Protein AF-A0AAJ8N1E3-F1 (afdb_monomer_lite)

Foldseek 3Di:
DVVVVVVVVVVVVVVVVVVVVVVVVPPDDPVNVVVVVVVVVVVVVVVVCVVPDQPWPWAWADADPQKDKDKFWDPDCQQEPNPPDAAFFWKWKKFKDKDWDFAPQPVVPRDTPIWIKIKIWGLGGGWGWGTFADGDSDPVRSPHRTITMTIGHPVSNVSVVVSRVRTPHMHIDTDDPPDPDDDPDIDMDMDTDPPDDD

pLDDT: mean 83.49, std 12.91, range [40.16, 98.06]

Structure (mmCIF, N/CA/C/O backbone):
data_AF-A0AAJ8N1E3-F1
#
_entry.id   AF-A0AAJ8N1E3-F1
#
loop_
_atom_site.group_PDB
_atom_site.id
_atom_site.type_symbol
_atom_site.label_atom_id
_atom_site.label_alt_id
_atom_site.label_comp_id
_atom_site.label_asym_id
_atom_site.label_entity_id
_atom_site.label_seq_id
_atom_site.pdbx_PDB_ins_code
_atom_site.Cartn_x
_atom_site.Cartn_y
_atom_site.Cartn_z
_atom_site.occupancy
_atom_site.B_iso_or_equiv
_atom_site.auth_seq_id
_atom_site.auth_comp_id
_atom_site.auth_asym_id
_atom_site.auth_atom_id
_atom_site.pdbx_PDB_model_num
ATOM 1 N N . MET A 1 1 ? -47.695 25.595 81.308 1.00 57.28 1 MET A N 1
ATOM 2 C CA . MET A 1 1 ? -47.426 26.500 80.165 1.00 57.28 1 MET A CA 1
ATOM 3 C C . MET A 1 1 ? -46.012 26.369 79.574 1.00 57.28 1 MET A C 1
ATOM 5 O O . MET A 1 1 ? -45.906 26.376 78.361 1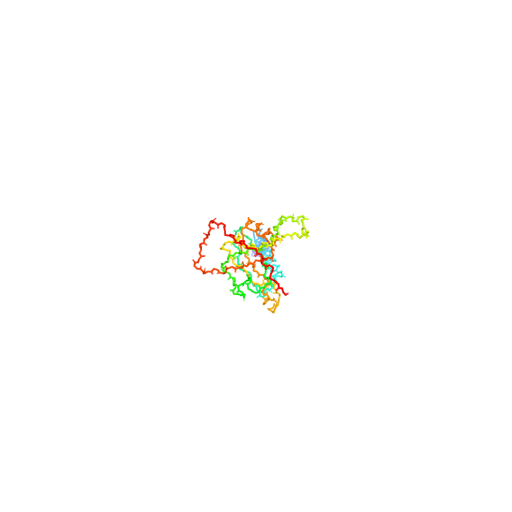.00 57.28 1 MET A O 1
ATOM 9 N N . LYS A 1 2 ? -44.934 26.163 80.357 1.00 60.84 2 LYS A N 1
ATOM 10 C CA . LYS A 1 2 ? -43.539 26.104 79.840 1.00 60.84 2 LYS A CA 1
ATOM 11 C C . LYS A 1 2 ? -43.212 24.950 78.863 1.00 60.84 2 LYS A C 1
ATOM 13 O O . LYS A 1 2 ? -42.332 25.101 78.028 1.00 60.84 2 LYS A O 1
ATOM 18 N N . LYS A 1 3 ? -43.935 23.823 78.924 1.00 64.50 3 LYS A N 1
ATOM 19 C CA . LYS A 1 3 ? -43.704 22.648 78.051 1.00 64.50 3 LYS A CA 1
ATOM 20 C C . LYS A 1 3 ? -44.153 22.856 76.596 1.00 64.50 3 LYS A C 1
ATOM 22 O O . LYS A 1 3 ? -43.613 22.225 75.700 1.00 64.50 3 LYS A O 1
ATOM 27 N N . ILE A 1 4 ? -45.109 23.757 76.370 1.00 77.00 4 ILE A N 1
ATOM 28 C CA . ILE A 1 4 ? -45.679 24.027 75.040 1.00 77.00 4 ILE A CA 1
ATOM 29 C C . ILE A 1 4 ? -44.709 24.882 74.209 1.00 77.00 4 ILE A C 1
ATOM 31 O O . ILE A 1 4 ? -44.564 24.674 73.011 1.00 77.00 4 ILE A O 1
ATOM 35 N N . TRP A 1 5 ? -43.975 25.787 74.863 1.00 70.38 5 TRP A N 1
ATOM 36 C CA . TRP A 1 5 ? -42.997 26.649 74.196 1.00 70.38 5 TRP A CA 1
ATOM 37 C C . TRP A 1 5 ? -41.744 25.883 73.741 1.00 70.38 5 TRP A C 1
ATOM 39 O O . TRP A 1 5 ? -41.226 26.122 72.657 1.00 70.38 5 TRP A O 1
ATOM 49 N N . ILE A 1 6 ? -41.311 24.890 74.525 1.00 79.62 6 ILE A N 1
ATOM 50 C CA . ILE A 1 6 ? -40.165 24.030 74.187 1.00 79.62 6 ILE A CA 1
ATOM 51 C C . ILE A 1 6 ? -40.482 23.119 72.992 1.00 79.62 6 ILE A C 1
ATOM 53 O O . ILE A 1 6 ? -39.637 22.948 72.119 1.00 79.62 6 ILE A O 1
ATOM 57 N N . ALA A 1 7 ? -41.705 22.581 72.911 1.00 78.81 7 ALA A N 1
ATOM 58 C CA . ALA A 1 7 ? -42.117 21.747 71.782 1.00 78.81 7 ALA A CA 1
ATOM 59 C C . ALA A 1 7 ? -42.074 22.520 70.450 1.00 78.81 7 ALA A C 1
ATOM 61 O O . ALA A 1 7 ? -41.524 22.017 69.478 1.00 78.81 7 ALA A O 1
ATOM 62 N N . SER A 1 8 ? -42.551 23.772 70.426 1.00 81.56 8 SER A N 1
ATOM 63 C CA . SER A 1 8 ? -42.529 24.612 69.217 1.00 81.56 8 SER A CA 1
ATOM 64 C C . SER A 1 8 ? -41.114 24.926 68.720 1.00 81.56 8 SER A C 1
ATOM 66 O O . SER A 1 8 ? -40.905 25.049 67.514 1.00 81.56 8 SER A O 1
ATOM 68 N N . LEU A 1 9 ? -40.145 25.060 69.630 1.00 86.75 9 LEU A N 1
ATOM 69 C CA . LEU A 1 9 ? -38.759 25.373 69.281 1.00 86.75 9 LEU A CA 1
ATOM 70 C C . LEU A 1 9 ? -38.043 24.161 68.666 1.00 86.75 9 LEU A C 1
ATOM 72 O O . LEU A 1 9 ? -37.313 24.304 67.688 1.00 86.75 9 LEU A O 1
ATOM 76 N N . ILE A 1 10 ? -38.320 22.959 69.181 1.00 85.56 10 ILE A N 1
ATOM 77 C CA . ILE A 1 10 ? -37.778 21.703 68.643 1.00 85.56 10 ILE A CA 1
ATOM 78 C C . ILE A 1 10 ? -38.362 21.418 67.254 1.00 85.56 10 ILE A C 1
ATOM 80 O O . ILE A 1 10 ? -37.619 21.089 66.333 1.00 85.56 10 ILE A O 1
ATOM 84 N N . THR A 1 11 ? -39.672 21.599 67.064 1.00 88.00 11 THR A N 1
ATOM 85 C CA . THR A 1 11 ? -40.307 21.381 65.754 1.00 88.00 11 THR A CA 1
ATOM 86 C C . THR A 1 11 ? -39.803 22.368 64.699 1.00 88.00 11 THR A C 1
ATOM 88 O O . THR A 1 11 ? -39.562 21.966 63.565 1.00 88.00 11 THR A O 1
ATOM 91 N N . GLY A 1 12 ? -39.577 23.634 65.068 1.00 90.44 12 GLY A N 1
ATOM 92 C CA . GLY A 1 12 ? -39.005 24.634 64.161 1.00 90.44 12 GLY A CA 1
ATOM 93 C C . GLY A 1 12 ? -37.572 24.305 63.737 1.00 90.44 12 GLY A C 1
ATOM 94 O O . GLY A 1 12 ? -37.235 24.439 62.564 1.00 90.44 12 GLY A O 1
ATOM 95 N N . MET A 1 13 ? -36.746 23.807 64.660 1.00 91.81 13 MET A N 1
ATOM 96 C CA . MET A 1 13 ? -35.375 23.397 64.352 1.00 91.81 13 MET A CA 1
ATOM 97 C C . MET A 1 13 ? -35.340 22.161 63.443 1.00 91.81 13 MET A C 1
ATOM 99 O O . MET A 1 13 ? -34.564 22.127 62.495 1.00 91.81 13 MET A O 1
ATOM 103 N N . ILE A 1 14 ? -36.223 21.183 63.671 1.00 89.81 14 ILE A N 1
ATOM 104 C CA . ILE A 1 14 ? -36.350 20.006 62.797 1.00 89.81 14 ILE A CA 1
ATOM 105 C C . ILE A 1 14 ? -36.816 20.424 61.398 1.00 89.81 14 ILE A C 1
ATOM 107 O O . ILE A 1 14 ? -36.235 19.988 60.409 1.00 89.81 14 ILE A O 1
ATOM 111 N N . ALA A 1 15 ? -37.812 21.309 61.300 1.00 89.62 15 ALA A N 1
ATOM 112 C CA . ALA A 1 15 ? -38.273 21.826 60.014 1.00 89.62 15 ALA A CA 1
ATOM 113 C C . ALA A 1 15 ? -37.164 22.589 59.271 1.00 89.62 15 ALA A C 1
ATOM 115 O O . ALA A 1 15 ? -36.987 22.389 58.074 1.00 89.62 15 ALA A O 1
ATOM 116 N N . ALA A 1 16 ? -36.373 23.405 59.973 1.00 90.19 16 ALA A N 1
ATOM 117 C CA . ALA A 1 16 ? -35.249 24.126 59.381 1.00 90.19 16 ALA A CA 1
ATOM 118 C C . ALA A 1 16 ? -34.143 23.185 58.880 1.00 90.19 16 ALA A C 1
ATOM 120 O O . ALA A 1 16 ? -33.609 23.406 57.799 1.00 90.19 16 ALA A O 1
ATOM 121 N N . VAL A 1 17 ? -33.833 22.116 59.621 1.00 87.38 17 VAL A N 1
ATOM 122 C CA . VAL A 1 17 ? -32.853 21.102 59.197 1.00 87.38 17 VAL A CA 1
ATOM 123 C C . VAL A 1 17 ? -33.350 20.340 57.974 1.00 87.38 17 VAL A C 1
ATOM 125 O O . VAL A 1 17 ? -32.580 20.131 57.044 1.00 87.38 17 VAL A O 1
ATOM 128 N N . LEU A 1 18 ? -34.634 19.977 57.932 1.00 85.62 18 LEU A N 1
ATOM 129 C CA . LEU A 1 18 ? -35.219 19.308 56.770 1.00 85.62 18 LEU A CA 1
ATOM 130 C C . LEU A 1 18 ? -35.205 20.213 55.533 1.00 85.62 18 LEU A C 1
ATOM 132 O O . LEU A 1 18 ? -34.781 19.774 54.467 1.00 85.62 18 LEU A O 1
ATOM 136 N N . ILE A 1 19 ? -35.582 21.487 55.682 1.00 84.00 19 ILE A N 1
ATOM 137 C CA . ILE A 1 19 ? -35.532 22.471 54.591 1.00 84.00 19 ILE A CA 1
ATOM 138 C C . ILE A 1 19 ? -34.090 22.687 54.125 1.00 84.00 19 ILE A C 1
ATOM 140 O O . ILE A 1 19 ? -33.840 22.690 52.927 1.00 84.00 19 ILE A O 1
ATOM 144 N N . TYR A 1 20 ? -33.138 22.818 55.050 1.00 80.75 20 TYR A N 1
ATOM 145 C CA . TYR A 1 20 ? -31.728 22.981 54.711 1.00 80.75 20 TYR A CA 1
ATOM 146 C C . TYR A 1 20 ? -31.173 21.747 54.001 1.00 80.75 20 TYR A C 1
ATOM 148 O O . TYR A 1 20 ? -30.493 21.888 52.994 1.00 80.75 20 TYR A O 1
ATOM 156 N N . SER A 1 21 ? -31.524 20.542 54.459 1.00 76.44 21 SER A N 1
ATOM 157 C CA . SER A 1 21 ? -31.107 19.305 53.798 1.00 76.44 21 SER A CA 1
ATOM 158 C C . SER A 1 21 ? -31.655 19.213 52.377 1.00 76.44 21 SER A C 1
ATOM 160 O O . SER A 1 21 ? -30.883 18.954 51.467 1.00 76.44 21 SER A O 1
ATOM 162 N N . ALA A 1 22 ? -32.934 19.543 52.166 1.00 75.06 22 ALA A N 1
ATOM 163 C CA . ALA A 1 22 ? -33.542 19.550 50.839 1.00 75.06 22 ALA A CA 1
ATOM 164 C C . ALA A 1 22 ? -32.946 20.634 49.926 1.00 75.06 22 ALA A C 1
ATOM 166 O O . ALA A 1 22 ? -32.850 20.441 48.718 1.00 75.06 22 ALA A O 1
ATOM 167 N N . PHE A 1 23 ? -32.543 21.774 50.495 1.00 72.62 23 PHE A N 1
ATOM 168 C CA . PHE A 1 23 ? -31.908 22.854 49.746 1.00 72.62 23 PHE A CA 1
ATOM 169 C C . PHE A 1 23 ? -30.466 22.503 49.357 1.00 72.62 23 PHE A C 1
ATOM 171 O O . PHE A 1 23 ? -30.075 22.758 48.227 1.00 72.62 23 PHE A O 1
ATOM 178 N N . VAL A 1 24 ? -29.697 21.873 50.251 1.00 65.44 24 VAL A N 1
ATOM 179 C CA . VAL A 1 24 ? -28.313 21.447 49.983 1.00 65.44 24 VAL A CA 1
ATOM 180 C C . VAL A 1 24 ? -28.265 20.278 49.000 1.00 65.44 24 VAL A C 1
ATOM 182 O O . VAL A 1 24 ? -27.416 20.282 48.123 1.00 65.44 24 VAL A O 1
ATOM 185 N N . THR A 1 25 ? -29.201 19.326 49.067 1.00 66.31 25 THR A N 1
ATOM 186 C CA . THR A 1 25 ? -29.274 18.221 48.090 1.00 66.31 25 THR A CA 1
ATOM 187 C C . THR A 1 25 ? -29.736 18.658 46.699 1.00 66.31 25 THR A C 1
ATOM 189 O O . THR A 1 25 ? -29.627 17.880 45.764 1.00 66.31 25 THR A O 1
ATOM 192 N N . ASN A 1 26 ? -30.302 19.861 46.562 1.00 64.50 26 ASN A N 1
ATOM 193 C CA . ASN A 1 26 ? -30.769 20.407 45.282 1.00 64.50 26 ASN A CA 1
ATOM 194 C C . ASN A 1 26 ? -29.777 21.411 44.668 1.00 64.50 26 ASN A C 1
ATOM 196 O O . ASN A 1 26 ? -30.040 21.980 43.611 1.00 64.50 26 ASN A O 1
ATOM 200 N N . ILE A 1 27 ? -28.652 21.665 45.341 1.00 60.53 27 ILE A N 1
ATOM 201 C CA . ILE A 1 27 ? -27.517 22.381 44.769 1.00 60.53 27 ILE A CA 1
ATOM 202 C C . ILE A 1 27 ? -26.575 21.294 44.256 1.00 60.53 27 ILE A C 1
ATOM 204 O O . ILE A 1 27 ? -25.724 20.815 44.999 1.00 60.53 27 ILE A O 1
ATOM 208 N N . THR A 1 28 ? -26.763 20.881 43.002 1.00 62.41 28 THR A N 1
ATOM 209 C CA . THR A 1 28 ? -25.718 20.163 42.262 1.00 62.41 28 THR A CA 1
ATOM 210 C C . THR A 1 28 ? -24.450 21.006 42.342 1.00 62.41 28 THR A C 1
ATOM 212 O O . THR A 1 28 ? -24.475 22.204 42.031 1.00 62.41 28 THR A O 1
ATOM 215 N N . SER A 1 29 ? -23.369 20.409 42.845 1.00 69.88 29 SER A N 1
ATOM 216 C CA . SER A 1 29 ? -22.072 21.081 42.888 1.00 69.88 29 SER A CA 1
ATOM 217 C C . SER A 1 29 ? -21.665 21.437 41.452 1.00 69.88 29 SER A C 1
ATOM 219 O O . SER A 1 29 ? -21.907 20.625 40.561 1.00 69.88 29 SER A O 1
ATOM 221 N N . PRO A 1 30 ? -21.051 22.606 41.187 1.00 70.75 30 PRO A N 1
ATOM 222 C CA . PRO A 1 30 ? -20.598 22.957 39.838 1.00 70.75 30 PRO A CA 1
ATOM 223 C C . PRO A 1 30 ? -19.739 21.856 39.194 1.00 70.75 30 PRO A C 1
ATOM 225 O O . PRO A 1 30 ? -19.833 21.630 37.998 1.00 70.75 30 PRO A O 1
ATOM 228 N N . GLU A 1 31 ? -18.972 21.136 40.013 1.00 67.94 31 GLU A N 1
ATOM 229 C CA . GLU A 1 31 ? -18.113 20.014 39.615 1.00 67.94 31 GLU A CA 1
ATOM 230 C C . GLU A 1 31 ? -18.923 18.782 39.156 1.00 67.94 31 GLU A C 1
ATOM 232 O O . GLU A 1 31 ? -18.596 18.173 38.147 1.00 67.94 31 GLU A O 1
ATOM 237 N N . GLU A 1 32 ? -20.045 18.474 39.818 1.00 71.12 32 GLU A N 1
ATOM 238 C CA . GLU A 1 32 ? -20.952 17.383 39.414 1.00 71.12 32 GLU A CA 1
ATOM 239 C C . GLU A 1 32 ? -21.769 17.746 38.161 1.00 71.12 32 GLU A C 1
ATOM 241 O O . GLU A 1 32 ? -22.144 16.866 37.388 1.00 71.12 32 GLU A O 1
ATOM 246 N N . ALA A 1 33 ? -22.063 19.036 37.949 1.00 74.12 33 ALA A N 1
ATOM 247 C CA . ALA A 1 33 ? -22.693 19.505 36.715 1.00 74.12 33 ALA A CA 1
ATOM 248 C C . ALA A 1 33 ? -21.736 19.407 35.520 1.00 74.12 33 ALA A C 1
ATOM 250 O O . ALA A 1 33 ? -22.153 18.959 34.457 1.00 74.12 33 ALA A O 1
ATOM 251 N N . GLU A 1 34 ? -20.469 19.796 35.702 1.00 76.12 34 GLU A N 1
ATOM 252 C CA . GLU A 1 34 ? -19.442 19.693 34.661 1.00 76.12 34 GLU A CA 1
ATOM 253 C C . GLU A 1 34 ? -19.136 18.233 34.299 1.00 76.12 34 GLU A C 1
ATOM 255 O O . GLU A 1 34 ? -19.031 17.919 33.115 1.00 76.12 34 GLU A O 1
ATOM 260 N N . GLU A 1 35 ? -19.053 17.326 35.280 1.00 78.31 35 GLU A N 1
ATOM 261 C CA . GLU A 1 35 ? -18.882 15.889 35.012 1.00 78.31 35 GLU A CA 1
ATOM 262 C C . GLU A 1 35 ? -20.070 15.310 34.229 1.00 78.31 35 GLU A C 1
ATOM 264 O O . GLU A 1 35 ? -19.864 14.612 33.238 1.00 78.31 35 GLU A O 1
ATOM 269 N N . ALA A 1 36 ? -21.310 15.646 34.606 1.00 80.44 36 ALA A N 1
ATOM 270 C CA . ALA A 1 36 ? -22.502 15.172 33.900 1.00 80.44 36 ALA A CA 1
ATOM 271 C C . ALA A 1 36 ? -22.600 15.712 32.461 1.00 80.44 36 ALA A C 1
ATOM 273 O O . ALA A 1 36 ? -23.035 14.996 31.560 1.00 80.44 36 ALA A O 1
ATOM 274 N N . GLU A 1 37 ? -22.189 16.961 32.233 1.00 82.06 37 GLU A N 1
ATOM 275 C CA . GLU A 1 37 ? -22.170 17.578 30.902 1.00 82.06 37 GLU A CA 1
ATOM 276 C C . GLU A 1 37 ? -21.073 16.964 30.012 1.00 82.06 37 GLU A C 1
ATOM 278 O O . GLU A 1 37 ? -21.309 16.721 28.830 1.00 82.06 37 GLU A O 1
ATOM 283 N N . GLN A 1 38 ? -19.907 16.626 30.578 1.00 81.50 38 GLN A N 1
ATOM 284 C CA . GLN A 1 38 ? -18.844 15.895 29.872 1.00 81.50 38 GLN A CA 1
ATOM 285 C C . GLN A 1 38 ? -19.249 14.458 29.533 1.00 81.50 38 GLN A C 1
ATOM 287 O O . GLN A 1 38 ? -18.973 13.990 28.431 1.00 81.50 38 GLN A O 1
ATOM 292 N N . GLU A 1 39 ? -19.916 13.763 30.453 1.00 81.81 39 GLU A N 1
ATOM 293 C CA . GLU A 1 39 ? -20.392 12.395 30.237 1.00 81.81 39 GLU A CA 1
ATOM 294 C C . GLU A 1 39 ? -21.496 12.359 29.166 1.00 81.81 39 GLU A C 1
ATOM 296 O O . GLU A 1 39 ? -21.494 11.483 28.302 1.00 81.81 39 GLU A O 1
ATOM 301 N N . GLN A 1 40 ? -22.387 13.360 29.153 1.00 80.31 40 GLN A N 1
ATOM 302 C CA . GLN A 1 40 ? -23.373 13.539 28.084 1.00 80.31 40 GLN A CA 1
ATOM 303 C C . GLN A 1 40 ? -22.730 13.882 26.738 1.00 80.31 40 GLN A C 1
ATOM 305 O O . GLN A 1 40 ? -23.119 13.299 25.732 1.00 80.31 40 GLN A O 1
ATOM 310 N N . ALA A 1 41 ? -21.739 14.776 26.707 1.00 83.81 41 ALA A N 1
ATOM 311 C CA . ALA A 1 41 ? -21.035 15.126 25.474 1.00 83.81 41 ALA A CA 1
ATOM 312 C C . ALA A 1 41 ? -20.266 13.929 24.892 1.00 83.81 41 ALA A C 1
ATOM 314 O O . ALA A 1 41 ? -20.325 13.694 23.689 1.00 83.81 41 ALA A O 1
ATOM 315 N N . ALA A 1 42 ? -19.605 13.134 25.740 1.00 86.62 42 ALA A N 1
ATOM 316 C CA . ALA A 1 42 ? -18.926 11.911 25.322 1.00 86.62 42 ALA A CA 1
ATOM 317 C C . ALA A 1 42 ? -19.915 10.852 24.806 1.00 86.62 42 ALA A C 1
ATOM 319 O O . ALA A 1 42 ? -19.633 10.185 23.813 1.00 86.62 42 ALA A O 1
ATOM 320 N N . ALA A 1 43 ? -21.085 10.717 25.440 1.00 84.88 43 ALA A N 1
ATOM 321 C CA . ALA A 1 43 ? -22.136 9.815 24.977 1.00 84.88 43 ALA A CA 1
ATOM 322 C C . ALA A 1 43 ? -22.752 10.268 23.639 1.00 84.88 43 ALA A C 1
ATOM 324 O O . ALA A 1 43 ? -22.958 9.437 22.762 1.00 84.88 43 ALA A O 1
ATOM 325 N N . GLU A 1 44 ? -23.000 11.569 23.445 1.00 82.12 44 GLU A N 1
ATOM 326 C CA . GLU A 1 44 ? -23.476 12.116 22.163 1.00 82.12 44 GLU A CA 1
ATOM 327 C C . GLU A 1 44 ? -22.429 11.974 21.049 1.00 82.12 44 GLU A C 1
ATOM 329 O O . GLU A 1 44 ? -22.783 11.712 19.898 1.00 82.12 44 GLU A O 1
ATOM 334 N N . GLU A 1 45 ? -21.142 12.128 21.370 1.00 79.31 45 GLU A N 1
ATOM 335 C CA . GLU A 1 45 ? -20.044 11.925 20.423 1.00 79.31 45 GLU A CA 1
ATOM 336 C C . GLU A 1 45 ? -19.940 10.450 20.008 1.00 79.31 45 GLU A C 1
ATOM 338 O O . GLU A 1 45 ? -19.848 10.166 18.814 1.00 79.31 45 GLU A O 1
ATOM 343 N N . GLN A 1 46 ? -20.077 9.520 20.960 1.00 77.81 46 GLN A N 1
ATOM 344 C CA . GLN A 1 46 ? -20.158 8.081 20.689 1.00 77.81 46 GLN A CA 1
ATOM 345 C C . GLN A 1 46 ? -21.396 7.708 19.865 1.00 77.81 46 GLN A C 1
ATOM 347 O O . GLN A 1 46 ? -21.270 6.995 18.873 1.00 77.81 46 GLN A O 1
ATOM 352 N N . GLU A 1 47 ? -22.584 8.213 20.212 1.00 78.88 47 GLU A N 1
ATOM 353 C CA . GLU A 1 47 ? -23.809 7.960 19.442 1.00 78.88 47 GLU A CA 1
ATOM 354 C C . GLU A 1 47 ? -23.724 8.542 18.024 1.00 78.88 47 GLU A C 1
ATOM 356 O O . GLU A 1 47 ? -24.201 7.918 17.075 1.00 78.88 47 GLU A O 1
ATOM 361 N N . MET A 1 48 ? -23.098 9.712 17.842 1.00 71.38 48 MET A N 1
ATOM 362 C CA . MET A 1 48 ? -22.805 10.228 16.505 1.00 71.38 48 MET A CA 1
ATOM 363 C C . MET A 1 48 ? -21.822 9.321 15.766 1.00 71.38 48 MET A C 1
ATOM 365 O O . MET A 1 48 ? -22.074 8.989 14.611 1.00 71.38 48 MET A O 1
ATOM 369 N N . GLU A 1 49 ? -20.717 8.918 16.391 1.00 73.44 49 GLU A N 1
ATOM 370 C CA . GLU A 1 49 ? -19.709 8.062 15.763 1.00 73.44 49 GLU A CA 1
ATOM 371 C C . GLU A 1 49 ? -20.312 6.721 15.320 1.00 73.44 49 GLU A C 1
ATOM 373 O O . GLU A 1 49 ? -20.117 6.312 14.175 1.00 73.44 49 GLU A O 1
ATOM 378 N N . GLU A 1 50 ? -21.150 6.106 16.157 1.00 71.19 50 GLU A N 1
ATOM 379 C CA . GLU A 1 50 ? -21.930 4.914 15.813 1.00 71.19 50 GLU A CA 1
ATOM 380 C C . GLU A 1 50 ? -22.958 5.185 14.703 1.00 71.19 50 GLU A C 1
ATOM 382 O O . GLU A 1 50 ? -23.107 4.377 13.786 1.00 71.19 50 GLU A O 1
ATOM 387 N N . ALA A 1 51 ? -23.638 6.336 14.718 1.00 69.19 51 ALA A N 1
ATOM 388 C CA . ALA A 1 51 ? -24.600 6.710 13.679 1.00 69.19 51 ALA A CA 1
ATOM 389 C C . ALA A 1 51 ? -23.945 6.995 12.313 1.00 69.19 51 ALA A C 1
ATOM 391 O O . ALA A 1 51 ? -24.597 6.850 11.273 1.00 69.19 51 ALA A O 1
ATOM 392 N N . TYR A 1 52 ? -22.668 7.392 12.294 1.00 62.03 52 TYR A N 1
ATOM 393 C CA . TYR A 1 52 ? -21.877 7.599 11.075 1.00 62.03 52 TYR A CA 1
ATOM 394 C C . TYR A 1 52 ? -20.991 6.398 10.712 1.00 62.03 52 TYR A C 1
ATOM 396 O O . TYR A 1 52 ? -20.411 6.383 9.617 1.00 62.03 52 TYR A O 1
ATOM 404 N N . ALA A 1 53 ? -20.906 5.380 11.572 1.00 67.62 53 ALA A N 1
ATOM 405 C CA . ALA A 1 53 ? -20.170 4.158 11.301 1.00 67.62 53 ALA A CA 1
ATOM 406 C C . ALA A 1 53 ? -20.871 3.369 10.189 1.00 67.62 53 ALA A C 1
ATOM 408 O O . ALA A 1 53 ? -21.923 2.757 10.367 1.00 67.62 53 ALA A O 1
ATOM 409 N N . ARG A 1 54 ? -20.267 3.366 9.000 1.00 67.00 54 ARG A N 1
ATOM 410 C CA . ARG A 1 54 ? -20.651 2.415 7.955 1.00 67.00 54 ARG A CA 1
ATOM 411 C C . ARG A 1 54 ? -20.122 1.043 8.349 1.00 67.00 54 ARG A C 1
ATOM 413 O O . ARG A 1 54 ? -18.909 0.880 8.476 1.00 67.00 54 ARG A O 1
ATOM 420 N N . GLU A 1 55 ? -21.014 0.070 8.509 1.00 68.00 55 GLU A N 1
ATOM 421 C CA . GLU A 1 55 ? -20.636 -1.338 8.625 1.00 68.00 55 GLU A CA 1
ATOM 422 C C . GLU A 1 55 ? -20.035 -1.781 7.284 1.00 68.00 55 GLU A C 1
ATOM 424 O O . GLU A 1 55 ? -20.741 -2.015 6.304 1.00 68.00 55 GLU A O 1
ATOM 429 N N . LYS A 1 56 ? -18.703 -1.799 7.208 1.00 69.38 56 LYS A N 1
ATOM 430 C CA . LYS A 1 56 ? -17.976 -2.219 6.008 1.00 69.38 56 LYS A CA 1
ATOM 431 C C . LYS A 1 56 ? -17.814 -3.731 6.036 1.00 69.38 56 LYS A C 1
ATOM 433 O O . LYS A 1 56 ? -17.305 -4.267 7.016 1.00 69.38 56 LYS A O 1
ATOM 438 N N . ALA A 1 57 ? -18.132 -4.397 4.927 1.00 74.81 57 ALA A N 1
ATOM 439 C CA . ALA A 1 57 ? -17.893 -5.834 4.786 1.00 74.81 57 ALA A CA 1
ATOM 440 C C . ALA A 1 57 ? -16.392 -6.195 4.807 1.00 74.81 57 ALA A C 1
ATOM 442 O O . ALA A 1 57 ? -16.034 -7.329 5.114 1.00 74.81 57 ALA A O 1
ATOM 443 N N . ASN A 1 58 ? -15.514 -5.231 4.503 1.00 75.88 58 ASN A N 1
ATOM 444 C CA . ASN A 1 58 ? -14.065 -5.398 4.539 1.00 75.88 58 ASN A CA 1
ATOM 445 C C . ASN A 1 58 ? -13.406 -4.261 5.348 1.00 75.88 58 ASN A C 1
ATOM 447 O O . ASN A 1 58 ? -13.312 -3.130 4.849 1.00 75.88 58 ASN A O 1
ATOM 451 N N . PRO A 1 59 ? -13.021 -4.507 6.615 1.00 82.25 59 PRO A N 1
ATOM 452 C CA . PRO A 1 59 ? -12.400 -3.499 7.463 1.00 82.25 59 PRO A CA 1
ATOM 453 C C . PRO A 1 59 ? -10.940 -3.252 7.065 1.00 82.25 59 PRO A C 1
ATOM 455 O O . PRO A 1 59 ? -10.234 -4.145 6.605 1.00 82.25 59 PRO A O 1
ATOM 458 N N . ILE A 1 60 ? -10.473 -2.027 7.299 1.00 89.12 60 ILE A N 1
ATOM 459 C CA . ILE A 1 60 ? -9.071 -1.653 7.110 1.00 89.12 60 ILE A CA 1
ATOM 460 C C . ILE A 1 60 ? -8.287 -1.862 8.411 1.00 89.12 60 ILE A C 1
ATOM 462 O O . ILE A 1 60 ? -8.817 -1.642 9.502 1.00 89.12 60 ILE A O 1
ATOM 466 N N . VAL A 1 61 ? -7.028 -2.281 8.299 1.00 92.94 61 VAL A N 1
ATOM 467 C CA . VAL A 1 61 ? -6.096 -2.370 9.433 1.00 92.94 61 VAL A CA 1
ATOM 468 C C . VAL A 1 61 ? -5.765 -0.972 9.961 1.00 92.94 61 VAL A C 1
ATOM 470 O O . VAL A 1 61 ? -5.781 0.012 9.221 1.00 92.94 61 VAL A O 1
ATOM 473 N N . GLU A 1 62 ? -5.451 -0.892 11.253 1.00 94.25 62 GLU A N 1
ATOM 474 C CA . GLU A 1 62 ? -5.003 0.335 11.905 1.00 94.25 62 GLU A CA 1
ATOM 475 C C . GLU A 1 62 ? -3.759 0.927 11.222 1.00 94.25 62 GLU A C 1
ATOM 477 O O . GLU A 1 62 ? -2.777 0.224 10.942 1.00 94.25 62 GLU A O 1
ATOM 482 N N . ILE A 1 63 ? -3.837 2.235 10.975 1.00 96.19 63 ILE A N 1
ATOM 483 C CA . ILE A 1 63 ? -2.785 3.050 10.373 1.00 96.19 63 ILE A CA 1
ATOM 484 C C . ILE A 1 63 ? -1.908 3.588 11.498 1.00 96.19 63 ILE A C 1
ATOM 486 O O . ILE A 1 63 ? -2.414 4.204 12.435 1.00 96.19 63 ILE A O 1
ATOM 490 N N . GLU A 1 64 ? -0.599 3.394 11.392 1.00 96.38 64 GLU A N 1
ATOM 491 C CA . GLU A 1 64 ? 0.344 3.921 12.379 1.00 96.38 64 GLU A CA 1
ATOM 492 C C . GLU A 1 64 ? 0.360 5.460 12.418 1.00 96.38 64 GLU A C 1
ATOM 494 O O . GLU A 1 64 ? 0.144 6.147 11.411 1.00 96.38 64 GLU A O 1
ATOM 499 N N . GLU A 1 65 ? 0.653 6.017 13.597 1.00 96.75 65 GLU A N 1
ATOM 500 C CA . GLU A 1 65 ? 0.710 7.464 13.798 1.00 96.75 65 GLU A CA 1
ATOM 501 C C . GLU A 1 65 ? 1.683 8.126 12.809 1.00 96.75 65 GLU A C 1
ATOM 503 O O . GLU A 1 65 ? 2.818 7.695 12.614 1.00 96.75 65 GLU A O 1
ATOM 508 N N . GLY A 1 66 ? 1.226 9.201 12.164 1.00 96.38 66 GLY A N 1
ATOM 509 C CA . GLY A 1 66 ? 2.029 9.940 11.193 1.00 96.38 66 GLY A CA 1
ATOM 510 C C . GLY A 1 66 ? 2.071 9.329 9.789 1.00 96.38 66 GLY A C 1
ATOM 511 O O . GLY A 1 66 ? 2.566 10.003 8.882 1.00 96.38 66 GLY A O 1
ATOM 512 N N . LYS A 1 67 ? 1.490 8.145 9.561 1.00 98.00 67 LYS A N 1
ATOM 513 C CA . LYS A 1 67 ? 1.305 7.544 8.229 1.00 98.00 67 LYS A CA 1
ATOM 514 C C . LYS A 1 67 ? -0.110 7.785 7.681 1.00 98.00 67 LYS A C 1
ATOM 516 O O . LYS A 1 67 ? -0.942 8.416 8.331 1.00 98.00 67 LYS A O 1
ATOM 521 N N . ARG A 1 68 ? -0.356 7.397 6.427 1.00 97.31 68 ARG A N 1
ATOM 522 C CA . ARG A 1 68 ? -1.631 7.517 5.695 1.00 97.31 68 ARG A CA 1
ATOM 523 C C . ARG A 1 68 ? -1.903 6.243 4.898 1.00 97.31 68 ARG A C 1
ATOM 525 O O . ARG A 1 68 ? -0.985 5.495 4.591 1.00 97.31 68 ARG A O 1
ATOM 532 N N . ALA A 1 69 ? -3.162 6.031 4.531 1.00 96.62 69 ALA A N 1
ATOM 533 C CA . ALA A 1 69 ? -3.546 4.992 3.585 1.00 96.62 69 ALA A CA 1
ATOM 534 C C . ALA A 1 69 ? -3.554 5.545 2.154 1.00 96.62 69 ALA A C 1
ATOM 536 O O . ALA A 1 69 ? -4.087 6.631 1.913 1.00 96.62 69 ALA A O 1
ATOM 537 N N . MET A 1 70 ? -3.026 4.777 1.206 1.00 95.62 70 MET A N 1
ATOM 538 C CA . MET A 1 70 ? -3.149 5.043 -0.226 1.00 95.62 70 MET A CA 1
ATOM 539 C C . MET A 1 70 ? -3.614 3.780 -0.948 1.00 95.62 70 MET A C 1
ATOM 541 O O . MET A 1 70 ? -3.031 2.714 -0.778 1.00 95.62 70 MET A O 1
ATOM 545 N N . SER A 1 71 ? -4.667 3.901 -1.757 1.00 94.56 71 SER A N 1
ATOM 546 C CA . SER A 1 71 ? -5.177 2.799 -2.574 1.00 94.56 71 SER A CA 1
ATOM 547 C C . SER A 1 71 ? -4.597 2.865 -3.978 1.00 94.56 71 SER A C 1
ATOM 549 O O . SER A 1 71 ? -4.699 3.884 -4.659 1.00 94.56 71 SER A O 1
ATOM 551 N N . LEU A 1 72 ? -4.030 1.750 -4.412 1.00 94.19 72 LEU A N 1
ATOM 552 C CA . LEU A 1 72 ? -3.486 1.551 -5.744 1.00 94.19 72 LEU A CA 1
ATOM 553 C C . LEU A 1 72 ? -4.393 0.593 -6.507 1.00 94.19 72 LEU A C 1
ATOM 555 O O . LEU A 1 72 ? -4.887 -0.391 -5.952 1.00 94.19 72 LEU A O 1
ATOM 559 N N . ARG A 1 73 ? -4.645 0.907 -7.775 1.00 92.62 73 ARG A N 1
ATOM 560 C CA . ARG A 1 73 ? -5.550 0.132 -8.622 1.00 92.62 73 ARG A CA 1
ATOM 561 C C . ARG A 1 73 ? -4.870 -1.144 -9.112 1.00 92.62 73 ARG A C 1
ATOM 563 O O . ARG A 1 73 ? -3.727 -1.103 -9.548 1.00 92.62 73 ARG A O 1
ATOM 570 N N . VAL A 1 74 ? -5.632 -2.229 -9.100 1.00 93.06 74 VAL A N 1
ATOM 571 C CA . VAL A 1 74 ? -5.330 -3.518 -9.720 1.00 93.06 74 VAL A CA 1
ATOM 572 C C . VAL A 1 74 ? -6.304 -3.680 -10.883 1.00 93.06 74 VAL A C 1
ATOM 574 O O . VAL A 1 74 ? -7.514 -3.802 -10.683 1.00 93.06 74 VAL A O 1
ATOM 577 N N . ALA A 1 75 ? -5.805 -3.594 -12.111 1.00 90.44 75 ALA A N 1
ATOM 578 C CA . ALA A 1 75 ? -6.598 -3.773 -13.320 1.00 90.44 75 ALA A CA 1
ATOM 579 C C . ALA A 1 75 ? -6.761 -5.257 -13.674 1.00 90.44 75 ALA A C 1
ATOM 581 O O . ALA A 1 75 ? -7.842 -5.651 -14.120 1.00 90.44 75 ALA A O 1
ATOM 582 N N . ASN A 1 76 ? -5.722 -6.067 -13.447 1.00 91.56 76 ASN A N 1
ATOM 583 C CA . ASN A 1 76 ? -5.716 -7.500 -13.743 1.00 91.56 76 ASN A CA 1
ATOM 584 C C . ASN A 1 76 ? -5.345 -8.338 -12.504 1.00 91.56 76 ASN A C 1
ATOM 586 O O . ASN A 1 76 ? -4.545 -7.887 -11.689 1.00 91.56 76 ASN A O 1
ATOM 590 N N . PRO A 1 77 ? -5.873 -9.564 -12.325 1.00 90.62 77 PRO A N 1
ATOM 591 C CA . PRO A 1 77 ? -5.608 -10.362 -11.123 1.00 90.62 77 PRO A CA 1
ATOM 592 C C . PRO A 1 77 ? -4.119 -10.597 -10.833 1.00 90.62 77 PRO A C 1
ATOM 594 O O . PRO A 1 77 ? -3.710 -10.570 -9.676 1.00 90.62 77 PRO A O 1
ATOM 597 N N . GLU A 1 78 ? -3.296 -10.817 -11.857 1.00 93.50 78 GLU A N 1
ATOM 598 C CA . GLU A 1 78 ? -1.854 -11.049 -11.735 1.00 93.50 78 GLU A CA 1
ATOM 599 C C . GLU A 1 78 ? -1.089 -9.866 -11.131 1.00 93.50 78 GLU A C 1
ATOM 601 O O . GLU A 1 78 ? -0.086 -10.088 -10.454 1.00 93.50 78 GLU A O 1
ATOM 606 N N . GLU A 1 79 ? -1.586 -8.641 -11.313 1.00 94.69 79 GLU A N 1
ATOM 607 C CA . GLU A 1 79 ? -0.979 -7.423 -10.774 1.00 94.69 79 GLU A CA 1
ATOM 608 C C . GLU A 1 79 ? -0.987 -7.432 -9.246 1.00 94.69 79 GLU A C 1
ATOM 610 O O . GLU A 1 79 ? -0.001 -7.049 -8.634 1.00 94.69 79 GLU A O 1
ATOM 615 N N . GLY A 1 80 ? -2.050 -7.934 -8.611 1.00 94.25 80 GLY A N 1
ATOM 616 C CA . GLY A 1 80 ? -2.124 -8.099 -7.155 1.00 94.25 80 GLY A CA 1
ATOM 617 C C . GLY A 1 80 ? -2.014 -9.552 -6.712 1.00 94.25 80 GLY A C 1
ATOM 618 O O . GLY A 1 80 ? -2.778 -10.009 -5.862 1.00 94.25 80 GLY A O 1
ATOM 619 N N . VAL A 1 81 ? -1.093 -10.304 -7.323 1.00 95.56 81 VAL A N 1
ATOM 620 C CA . VAL A 1 81 ? -0.755 -11.679 -6.916 1.00 95.56 81 VAL A CA 1
ATOM 621 C C . VAL A 1 81 ? -2.004 -12.571 -6.868 1.00 95.56 81 VAL A C 1
ATOM 623 O O . VAL A 1 81 ? -2.245 -13.299 -5.917 1.00 95.56 81 VAL A O 1
ATOM 626 N N . SER A 1 82 ? -2.859 -12.494 -7.890 1.00 93.00 82 SER A N 1
ATOM 627 C CA . SER A 1 82 ? -4.108 -13.270 -8.006 1.00 93.00 82 SER A CA 1
ATOM 628 C C . SER A 1 82 ? -5.076 -13.143 -6.819 1.00 93.00 82 SER A C 1
ATOM 630 O O . SER A 1 82 ? -5.906 -14.029 -6.615 1.00 93.00 82 SER A O 1
ATOM 632 N N . GLY A 1 83 ? -4.987 -12.060 -6.044 1.00 90.94 83 GLY A N 1
ATOM 633 C CA . GLY A 1 83 ? -5.830 -11.841 -4.872 1.00 90.94 83 GLY A CA 1
ATOM 634 C C . GLY A 1 83 ? -5.317 -12.469 -3.575 1.00 90.94 83 GLY A C 1
ATOM 635 O O . GLY A 1 83 ? -6.052 -12.468 -2.595 1.00 90.94 83 GLY A O 1
ATOM 636 N N . TYR A 1 84 ? -4.084 -12.987 -3.545 1.00 93.94 84 TYR A N 1
ATOM 637 C CA . TYR A 1 84 ? -3.482 -13.558 -2.330 1.00 93.94 84 TYR A CA 1
ATOM 638 C C . TYR A 1 84 ? -2.990 -12.514 -1.323 1.00 93.94 84 TYR A C 1
ATOM 640 O O . TYR A 1 84 ? -2.565 -12.894 -0.243 1.00 93.94 84 TYR A O 1
ATOM 648 N N . ILE A 1 85 ? -3.023 -11.225 -1.668 1.00 95.19 85 ILE A N 1
ATOM 649 C CA . ILE A 1 85 ? -2.596 -10.162 -0.756 1.00 95.19 85 ILE A CA 1
ATOM 650 C C . ILE A 1 85 ? -3.688 -9.916 0.289 1.00 95.19 85 ILE A C 1
ATOM 652 O O . ILE A 1 85 ? -4.795 -9.463 -0.040 1.00 95.19 85 ILE A O 1
ATOM 656 N N . GLU A 1 86 ? -3.341 -10.151 1.546 1.00 92.56 86 GLU A N 1
ATOM 657 C CA . GLU A 1 86 ? -4.198 -10.001 2.712 1.00 92.56 86 GLU A CA 1
ATOM 658 C C . GLU A 1 86 ? -3.805 -8.771 3.554 1.00 92.56 86 GLU A C 1
ATOM 660 O O . GLU A 1 86 ? -2.699 -8.228 3.453 1.00 92.56 86 GLU A O 1
ATOM 665 N N . PRO A 1 87 ? -4.717 -8.257 4.398 1.00 93.56 87 PRO A N 1
ATOM 666 C CA . PRO A 1 87 ? -4.362 -7.207 5.340 1.00 93.56 87 PRO A CA 1
ATOM 667 C C . PRO A 1 87 ? -3.251 -7.665 6.296 1.00 93.56 87 PRO A C 1
ATOM 669 O O . PRO A 1 87 ? -3.335 -8.749 6.867 1.00 93.56 87 PRO A O 1
ATOM 672 N N . LYS A 1 88 ? -2.291 -6.770 6.567 1.00 95.00 88 LYS A N 1
ATOM 673 C CA . LYS A 1 88 ? -1.042 -6.964 7.337 1.00 95.00 88 LYS A CA 1
ATOM 674 C C . LYS A 1 88 ? 0.130 -7.573 6.570 1.00 95.00 88 LYS A C 1
ATOM 676 O O . LYS A 1 88 ? 1.235 -7.520 7.116 1.00 95.00 88 LYS A O 1
ATOM 681 N N . ASP A 1 89 ? -0.069 -8.022 5.335 1.00 96.50 89 ASP A N 1
ATOM 682 C CA . ASP A 1 89 ? 1.031 -8.436 4.464 1.00 96.50 89 ASP A CA 1
ATOM 683 C C . ASP A 1 89 ? 2.010 -7.287 4.195 1.00 96.50 89 ASP A C 1
ATOM 685 O O . ASP A 1 89 ? 1.730 -6.105 4.451 1.00 96.50 89 ASP A O 1
ATOM 689 N N . ARG A 1 90 ? 3.187 -7.642 3.679 1.00 97.56 90 ARG A N 1
ATOM 690 C CA . ARG A 1 90 ? 4.173 -6.696 3.157 1.00 97.56 90 ARG A CA 1
ATOM 691 C C . ARG A 1 90 ? 4.333 -6.896 1.661 1.00 97.56 90 ARG A C 1
ATOM 693 O O . ARG A 1 90 ? 4.401 -8.027 1.185 1.00 97.56 90 ARG A O 1
ATOM 700 N N . VAL A 1 91 ? 4.380 -5.796 0.920 1.00 97.81 91 VAL A N 1
ATOM 701 C CA . VAL A 1 91 ? 4.486 -5.823 -0.539 1.00 97.81 91 VAL A CA 1
ATOM 702 C C . VAL A 1 91 ? 5.515 -4.825 -1.040 1.00 97.81 91 VAL A C 1
ATOM 704 O O . VAL A 1 91 ? 5.674 -3.738 -0.486 1.00 97.81 91 VAL A O 1
ATOM 707 N N . ASP A 1 92 ? 6.159 -5.184 -2.140 1.00 97.38 92 ASP A N 1
ATOM 708 C CA . ASP A 1 92 ? 6.856 -4.233 -2.996 1.00 97.38 92 ASP A CA 1
ATOM 709 C C . ASP A 1 92 ? 5.949 -3.795 -4.140 1.00 97.38 92 ASP A C 1
ATOM 711 O O . ASP A 1 92 ? 5.084 -4.557 -4.581 1.00 97.38 92 ASP A O 1
ATOM 715 N N . VAL A 1 93 ? 6.171 -2.585 -4.650 1.00 96.69 93 VAL A N 1
ATOM 716 C CA . VAL A 1 93 ? 5.400 -2.021 -5.761 1.00 96.69 93 VAL A CA 1
ATOM 717 C C . VAL A 1 93 ? 6.317 -1.787 -6.951 1.00 96.69 93 VAL A C 1
ATOM 719 O O . VAL A 1 93 ? 7.293 -1.040 -6.870 1.00 96.69 93 VAL A O 1
ATOM 722 N N . VAL A 1 94 ? 5.965 -2.408 -8.072 1.00 95.75 94 VAL A N 1
ATOM 723 C CA . VAL A 1 94 ? 6.620 -2.234 -9.367 1.00 95.75 94 VAL A CA 1
ATOM 724 C C . VAL A 1 94 ? 5.694 -1.441 -10.275 1.00 95.75 94 VAL A C 1
ATOM 726 O O . VAL A 1 94 ? 4.546 -1.832 -10.481 1.00 95.75 94 VAL A O 1
ATOM 729 N N . ALA A 1 95 ? 6.188 -0.343 -10.829 1.00 93.69 95 ALA A N 1
ATOM 730 C CA . ALA A 1 95 ? 5.473 0.451 -11.815 1.00 93.69 95 ALA A CA 1
ATOM 731 C C . ALA A 1 95 ? 5.921 0.094 -13.235 1.00 93.69 95 ALA A C 1
ATOM 733 O O . ALA A 1 95 ? 7.088 -0.240 -13.460 1.00 93.69 95 ALA A O 1
ATOM 734 N N . TYR A 1 96 ? 4.979 0.156 -14.176 1.00 89.56 96 TYR A N 1
ATOM 735 C CA . TYR A 1 96 ? 5.232 -0.080 -15.593 1.00 89.56 96 TYR A CA 1
ATOM 736 C C . TYR A 1 96 ? 4.859 1.142 -16.413 1.00 89.56 96 TYR A C 1
ATOM 738 O O . TYR A 1 96 ? 3.754 1.673 -16.281 1.00 89.56 96 TYR A O 1
ATOM 746 N N . TYR A 1 97 ? 5.754 1.521 -17.316 1.00 87.81 97 TYR A N 1
ATOM 747 C CA . TYR A 1 97 ? 5.511 2.588 -18.271 1.00 87.81 97 TYR A CA 1
ATOM 748 C C . TYR A 1 97 ? 6.104 2.267 -19.632 1.00 87.81 97 TYR A C 1
ATOM 750 O O . TYR A 1 97 ? 7.105 1.551 -19.758 1.00 87.81 97 TYR A O 1
ATOM 758 N N . THR A 1 98 ? 5.445 2.813 -20.648 1.00 87.19 98 THR A N 1
ATOM 759 C CA . THR A 1 98 ? 5.851 2.704 -22.041 1.00 87.19 98 THR A CA 1
ATOM 760 C C . THR A 1 98 ? 6.365 4.055 -22.521 1.00 87.19 98 THR A C 1
ATOM 762 O O . THR A 1 98 ? 5.624 5.035 -22.521 1.00 87.19 98 THR A O 1
ATOM 765 N N . ASP A 1 99 ? 7.614 4.087 -22.971 1.00 84.81 99 ASP A N 1
ATOM 7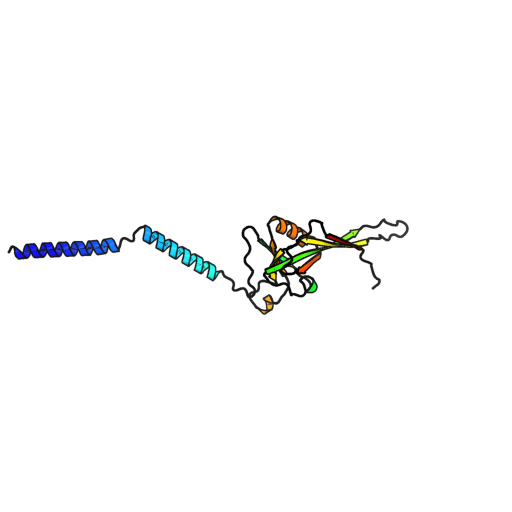66 C CA . ASP A 1 99 ? 8.213 5.239 -23.640 1.00 84.81 99 ASP A CA 1
ATOM 767 C C . ASP A 1 99 ? 8.335 4.974 -25.142 1.00 84.81 99 ASP A C 1
ATOM 769 O O . ASP A 1 99 ? 8.425 3.828 -25.585 1.00 84.81 99 ASP A O 1
ATOM 773 N N . ILE A 1 100 ? 8.365 6.039 -25.939 1.00 82.62 100 ILE A N 1
ATOM 774 C CA . ILE A 1 100 ? 8.650 5.960 -27.374 1.00 82.62 100 ILE A CA 1
ATOM 775 C C . ILE A 1 100 ? 10.010 6.607 -27.601 1.00 82.62 100 ILE A C 1
ATOM 777 O O . ILE A 1 100 ? 10.183 7.800 -27.353 1.00 82.62 100 ILE A O 1
ATOM 781 N N . GLU A 1 101 ? 10.976 5.818 -28.063 1.00 78.81 101 GLU A N 1
ATOM 782 C CA . GLU A 1 101 ? 12.245 6.336 -28.560 1.00 78.81 101 GLU A CA 1
ATOM 783 C C . GLU A 1 101 ? 12.076 6.660 -30.049 1.00 78.81 101 GLU A C 1
ATOM 785 O O . GLU A 1 101 ? 11.853 5.763 -30.870 1.00 78.81 101 GLU A O 1
ATOM 790 N N . GLU A 1 102 ? 12.123 7.953 -30.384 1.00 73.06 102 GLU A N 1
ATOM 791 C CA . GLU A 1 102 ? 12.065 8.429 -31.769 1.00 73.06 102 GLU A CA 1
ATOM 792 C C . GLU A 1 102 ? 13.310 7.940 -32.524 1.00 73.06 102 GLU A C 1
ATOM 794 O O . GLU A 1 102 ? 14.447 8.239 -32.148 1.00 73.06 102 GLU A O 1
ATOM 799 N N . GLY A 1 103 ? 13.091 7.161 -33.584 1.00 65.06 103 GLY A N 1
ATOM 800 C CA . GLY A 1 103 ? 14.164 6.687 -34.455 1.00 65.06 103 GLY A CA 1
ATOM 801 C C . GLY A 1 103 ? 14.639 7.778 -35.418 1.00 65.06 103 GLY A C 1
ATOM 802 O O . GLY A 1 103 ? 13.911 8.724 -35.714 1.00 65.06 103 GLY A O 1
ATOM 803 N N . GLU A 1 104 ? 15.854 7.641 -35.958 1.00 59.12 104 GLU A N 1
ATOM 804 C CA . GLU A 1 104 ? 16.322 8.532 -37.029 1.00 59.12 104 GLU A CA 1
ATOM 805 C C . GLU A 1 104 ? 15.382 8.426 -38.248 1.00 59.12 104 GLU A C 1
ATOM 807 O O . GLU A 1 104 ? 15.085 7.324 -38.723 1.00 59.12 104 GLU A O 1
ATOM 812 N N . GLU A 1 105 ? 14.893 9.569 -38.745 1.00 55.47 105 GLU A N 1
ATOM 813 C CA . GLU A 1 105 ? 14.099 9.633 -39.976 1.00 55.47 105 GLU A CA 1
ATOM 814 C C . GLU A 1 105 ? 14.985 9.247 -41.168 1.00 55.47 105 GLU A C 1
ATOM 816 O O . GLU A 1 105 ? 15.852 10.009 -41.600 1.00 55.47 105 GLU A O 1
ATOM 821 N N . ASP A 1 106 ? 14.765 8.057 -41.724 1.00 56.47 106 ASP A N 1
ATOM 822 C CA . ASP A 1 106 ? 15.435 7.638 -42.953 1.00 56.47 106 ASP A CA 1
ATOM 823 C C . ASP A 1 106 ? 14.745 8.346 -44.141 1.00 56.47 106 ASP A C 1
ATOM 825 O O . ASP A 1 106 ? 13.739 7.871 -44.687 1.00 56.47 106 ASP A O 1
ATOM 829 N N . GLU A 1 107 ? 15.254 9.533 -44.510 1.00 55.50 107 GLU A N 1
ATOM 830 C CA . GLU A 1 107 ? 14.687 10.433 -45.537 1.00 55.50 107 GLU A CA 1
ATOM 831 C C . GLU A 1 107 ? 14.445 9.737 -46.898 1.00 55.50 107 GLU A C 1
ATOM 833 O O . GLU A 1 107 ? 13.603 10.177 -47.685 1.00 55.50 107 GLU A O 1
ATOM 838 N N . GLU A 1 108 ? 15.144 8.630 -47.188 1.00 55.81 108 GLU A N 1
ATOM 839 C CA . GLU A 1 108 ? 14.969 7.849 -48.422 1.00 55.81 108 GLU A CA 1
ATOM 840 C C . GLU A 1 108 ? 13.754 6.904 -48.413 1.00 55.81 108 GLU A C 1
ATOM 842 O O . GLU A 1 108 ? 13.294 6.506 -49.489 1.00 55.81 108 GLU A O 1
ATOM 847 N N . LYS A 1 109 ? 13.214 6.532 -47.242 1.00 55.56 109 LYS A N 1
ATOM 848 C CA . LYS A 1 109 ? 12.111 5.555 -47.124 1.00 55.56 109 LYS A CA 1
ATOM 849 C C . LYS A 1 109 ? 10.830 6.106 -46.509 1.00 55.56 109 LYS A C 1
ATOM 851 O O . LYS A 1 109 ? 9.782 5.493 -46.699 1.00 55.56 109 LYS A O 1
ATOM 856 N N . GLY A 1 110 ? 10.884 7.258 -45.839 1.00 52.16 110 GLY A N 1
ATOM 857 C CA . GLY A 1 110 ? 9.704 7.882 -45.230 1.00 52.16 110 GLY A CA 1
ATOM 858 C C . GLY A 1 110 ? 9.061 7.043 -44.119 1.00 52.16 110 GLY A C 1
ATOM 859 O O . GLY A 1 110 ? 7.872 7.205 -43.849 1.00 52.16 110 GLY A O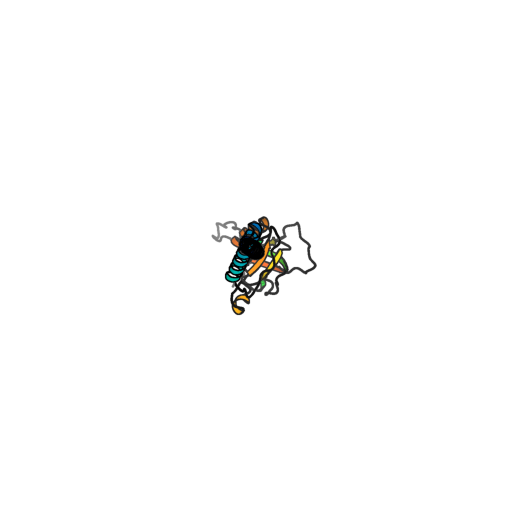 1
ATOM 860 N N . GLU A 1 111 ? 9.822 6.133 -43.507 1.00 53.19 111 GLU A N 1
ATOM 861 C CA . GLU A 1 111 ? 9.399 5.310 -42.373 1.00 53.19 111 GLU A CA 1
ATOM 862 C C . GLU A 1 111 ? 10.169 5.761 -41.124 1.00 53.19 111 GLU A C 1
ATOM 864 O O . GLU A 1 111 ? 11.384 5.583 -41.049 1.00 53.19 111 GLU A O 1
ATOM 869 N N . SER A 1 112 ? 9.468 6.346 -40.147 1.00 58.75 112 SER A N 1
ATOM 870 C CA . SER A 1 112 ? 10.009 6.583 -38.803 1.00 58.75 112 SER A CA 1
ATOM 871 C C . SER A 1 112 ? 10.140 5.240 -38.085 1.00 58.75 112 SER A C 1
ATOM 873 O O . SER A 1 112 ? 9.170 4.481 -37.988 1.00 58.75 112 SER A O 1
ATOM 875 N N . SER A 1 113 ? 11.344 4.919 -37.612 1.00 64.94 113 SER A N 1
ATOM 876 C CA . SER A 1 113 ? 11.621 3.685 -36.865 1.00 64.94 113 SER A CA 1
ATOM 877 C C . SER A 1 113 ? 11.403 3.882 -35.364 1.00 64.94 113 SER A C 1
ATOM 879 O O . SER A 1 113 ? 12.277 3.592 -34.551 1.00 64.94 113 SER A O 1
ATOM 881 N N . ASP A 1 114 ? 10.230 4.393 -34.991 1.00 75.25 114 ASP A N 1
ATOM 882 C CA . ASP A 1 114 ? 9.888 4.596 -33.585 1.00 75.25 114 ASP A CA 1
ATOM 883 C C . ASP A 1 114 ? 9.911 3.249 -32.859 1.00 75.25 114 ASP A C 1
ATOM 885 O O . ASP A 1 114 ? 9.245 2.285 -33.264 1.00 75.25 114 ASP A O 1
ATOM 889 N N . THR A 1 115 ? 10.709 3.175 -31.796 1.00 79.88 115 THR A N 1
ATOM 890 C CA . THR A 1 115 ? 10.839 1.973 -30.976 1.00 79.88 115 THR A CA 1
ATOM 891 C C . THR A 1 115 ? 10.141 2.212 -29.648 1.00 79.88 115 THR A C 1
ATOM 893 O O . THR A 1 115 ? 10.561 3.038 -28.843 1.00 79.88 115 THR A O 1
ATOM 896 N N . GLU A 1 116 ? 9.063 1.471 -29.405 1.00 85.69 116 GLU A N 1
ATOM 897 C CA . GLU A 1 116 ? 8.409 1.447 -28.097 1.00 85.69 116 GLU A CA 1
ATOM 898 C C . GLU A 1 116 ? 9.307 0.704 -27.097 1.00 85.69 116 GLU A C 1
ATOM 900 O O . GLU A 1 116 ? 9.737 -0.427 -27.346 1.00 85.69 116 GLU A O 1
ATOM 905 N N . LEU A 1 117 ? 9.589 1.331 -25.959 1.00 87.94 117 LEU A N 1
ATOM 906 C CA . LEU A 1 117 ? 10.354 0.782 -24.848 1.00 87.94 117 LEU A CA 1
ATOM 907 C C . LEU A 1 117 ? 9.412 0.543 -23.670 1.00 87.94 117 LEU A C 1
ATOM 909 O O . LEU A 1 117 ? 8.740 1.458 -23.210 1.00 87.94 117 LEU A O 1
ATOM 913 N N . LEU A 1 118 ? 9.387 -0.683 -23.153 1.00 89.75 118 LEU A N 1
ATOM 914 C CA . LEU A 1 118 ? 8.674 -1.013 -21.924 1.00 89.75 118 LEU A CA 1
ATOM 915 C C . LEU A 1 118 ? 9.667 -1.036 -20.764 1.00 89.75 118 LEU A C 1
ATOM 917 O O . LEU A 1 118 ? 10.621 -1.823 -20.796 1.00 89.75 118 LEU A O 1
ATOM 921 N N . THR A 1 119 ? 9.410 -0.228 -19.738 1.00 91.12 119 THR A N 1
ATOM 922 C CA . THR A 1 119 ? 10.216 -0.175 -18.516 1.00 91.12 119 THR A CA 1
ATOM 923 C C . THR A 1 119 ? 9.412 -0.657 -17.314 1.00 91.12 119 THR A C 1
ATOM 925 O O . THR A 1 119 ? 8.255 -0.284 -17.139 1.00 91.12 119 THR A O 1
ATOM 928 N N . ALA A 1 120 ? 10.038 -1.498 -16.490 1.00 93.75 120 ALA A N 1
ATOM 929 C CA . ALA A 1 120 ? 9.556 -1.873 -15.166 1.00 93.75 120 ALA A CA 1
ATOM 930 C C . ALA A 1 120 ? 10.504 -1.300 -14.110 1.00 93.75 120 ALA A C 1
ATOM 932 O O . ALA A 1 120 ? 11.716 -1.514 -14.203 1.00 93.75 120 ALA A O 1
ATOM 933 N N . GLU A 1 121 ? 9.968 -0.604 -13.113 1.00 94.06 121 GLU A N 1
ATOM 934 C CA . GLU A 1 121 ? 10.748 0.003 -12.034 1.00 94.06 121 GLU A CA 1
ATOM 935 C C . GLU A 1 121 ? 10.191 -0.378 -10.659 1.00 94.06 121 GLU A C 1
ATOM 937 O O . GLU A 1 121 ? 8.994 -0.258 -10.409 1.00 94.06 121 GLU A O 1
ATOM 942 N N . LEU A 1 122 ? 11.071 -0.818 -9.756 1.00 95.50 122 LEU A N 1
ATOM 943 C CA . LEU A 1 122 ? 10.750 -1.005 -8.342 1.00 95.50 122 LEU A CA 1
ATOM 944 C C . LEU A 1 122 ? 10.693 0.366 -7.659 1.00 95.50 122 LEU A C 1
ATOM 946 O O . LEU A 1 122 ? 11.735 0.962 -7.391 1.00 95.50 122 LEU A O 1
ATOM 950 N N . ILE A 1 123 ? 9.484 0.858 -7.389 1.00 94.56 123 ILE A N 1
ATOM 951 C CA . ILE A 1 123 ? 9.273 2.224 -6.888 1.00 94.56 123 ILE A CA 1
ATOM 952 C C . ILE A 1 123 ? 9.116 2.298 -5.370 1.00 94.56 123 ILE A C 1
ATOM 954 O O . ILE A 1 123 ? 9.460 3.312 -4.779 1.00 94.56 123 ILE A O 1
ATOM 958 N N . MET A 1 124 ? 8.600 1.243 -4.735 1.00 95.56 124 MET A N 1
ATOM 959 C CA . MET A 1 124 ? 8.415 1.180 -3.284 1.00 95.56 124 MET A CA 1
ATOM 960 C C . MET A 1 124 ? 8.703 -0.223 -2.776 1.00 95.56 124 MET A C 1
ATOM 962 O O . MET A 1 124 ? 8.447 -1.207 -3.475 1.00 95.56 124 MET A O 1
ATOM 966 N N . GLN A 1 125 ? 9.214 -0.298 -1.551 1.00 96.75 125 GLN A N 1
ATOM 967 C CA . GLN A 1 125 ? 9.580 -1.544 -0.894 1.00 96.75 125 GLN A CA 1
ATOM 968 C C . GLN A 1 125 ? 8.989 -1.620 0.514 1.00 96.75 125 GLN A C 1
ATOM 970 O O . GLN A 1 125 ? 8.853 -0.595 1.174 1.00 96.75 125 GLN A O 1
ATOM 975 N N . ASP A 1 126 ? 8.683 -2.835 0.971 1.00 96.75 126 ASP A N 1
ATOM 976 C CA . ASP A 1 126 ? 8.243 -3.129 2.348 1.00 96.75 126 ASP A CA 1
ATOM 977 C C . ASP A 1 126 ? 6.998 -2.340 2.810 1.00 96.75 126 ASP A C 1
ATOM 979 O O . ASP A 1 126 ? 6.877 -1.909 3.960 1.00 96.75 126 ASP A O 1
ATOM 983 N N . LEU A 1 127 ? 6.025 -2.144 1.917 1.00 97.12 127 LEU A N 1
ATOM 984 C CA . LEU A 1 127 ? 4.788 -1.457 2.277 1.00 97.12 127 LEU A CA 1
ATOM 985 C C . LEU A 1 127 ? 3.825 -2.402 2.993 1.00 97.12 127 LEU A C 1
ATOM 987 O O . LEU A 1 127 ? 3.494 -3.481 2.500 1.00 97.12 127 LEU A O 1
ATOM 991 N N . LYS A 1 128 ? 3.312 -1.965 4.145 1.00 97.12 128 LYS A N 1
ATOM 992 C CA . LYS A 1 128 ? 2.263 -2.673 4.888 1.00 97.12 128 LYS A CA 1
ATOM 993 C C . LYS A 1 128 ? 0.926 -2.545 4.179 1.00 97.12 128 LYS A C 1
ATOM 995 O O . LYS A 1 128 ? 0.438 -1.441 3.946 1.00 97.12 128 LYS A O 1
ATOM 1000 N N . VAL A 1 129 ? 0.294 -3.677 3.900 1.00 96.94 129 VAL A N 1
ATOM 1001 C CA . VAL A 1 129 ? -1.053 -3.715 3.337 1.00 96.94 129 VAL A CA 1
ATOM 1002 C C . VAL A 1 129 ? -2.071 -3.494 4.448 1.00 96.94 129 VAL A C 1
ATOM 1004 O O . VAL A 1 129 ? -2.070 -4.168 5.478 1.00 96.94 129 VAL A O 1
ATOM 1007 N N . LEU A 1 130 ? -2.962 -2.536 4.229 1.00 96.19 130 LEU A N 1
ATOM 1008 C CA . LEU A 1 130 ? -4.031 -2.177 5.149 1.00 96.19 130 LEU A CA 1
ATOM 1009 C C . LEU A 1 130 ? -5.357 -2.850 4.790 1.00 96.19 130 LEU A C 1
ATOM 1011 O O . LEU A 1 130 ? -6.123 -3.198 5.685 1.00 96.19 130 LEU A O 1
ATOM 1015 N N . ALA A 1 131 ? -5.635 -3.008 3.496 1.00 93.75 131 ALA A N 1
ATOM 1016 C CA . ALA A 1 131 ? -6.815 -3.691 2.972 1.00 93.75 131 ALA A CA 1
ATOM 1017 C C . ALA A 1 131 ? -6.603 -4.079 1.504 1.00 93.75 131 ALA A C 1
ATOM 1019 O O . ALA A 1 131 ? -5.856 -3.414 0.785 1.00 93.75 131 ALA A O 1
ATOM 1020 N N . SER A 1 132 ? -7.319 -5.098 1.037 1.00 90.56 132 SER A N 1
ATOM 1021 C CA . SER A 1 132 ? -7.383 -5.476 -0.375 1.00 90.56 132 SER A CA 1
ATOM 1022 C C . SER A 1 132 ? -8.835 -5.571 -0.852 1.00 90.56 132 SER A C 1
ATOM 1024 O O . SER A 1 132 ? -9.726 -5.905 -0.081 1.00 90.56 132 SER A O 1
ATOM 1026 N N . GLY A 1 133 ? -9.093 -5.219 -2.111 1.00 86.06 133 GLY A N 1
ATOM 1027 C CA . GLY A 1 133 ? -10.439 -5.019 -2.652 1.00 86.06 133 GLY A CA 1
ATOM 1028 C C . GLY A 1 133 ? -11.042 -3.649 -2.325 1.00 86.06 133 GLY A C 1
ATOM 1029 O O . GLY A 1 133 ? -10.369 -2.762 -1.795 1.00 86.06 133 GLY A O 1
ATOM 1030 N N . ILE A 1 134 ? -12.314 -3.466 -2.688 1.00 81.00 134 ILE A N 1
ATOM 1031 C CA . ILE A 1 134 ? -13.050 -2.210 -2.483 1.00 81.00 134 ILE A CA 1
ATOM 1032 C C . ILE A 1 134 ? -13.831 -2.215 -1.167 1.00 81.00 134 ILE A C 1
ATOM 1034 O O . ILE A 1 134 ? -14.424 -3.217 -0.768 1.00 81.00 134 ILE A O 1
ATOM 1038 N N . SER A 1 135 ? -13.876 -1.056 -0.504 1.00 74.75 135 SER A N 1
ATOM 1039 C CA . SER A 1 135 ? -14.792 -0.843 0.619 1.00 74.75 135 SER A CA 1
ATOM 1040 C C . SER A 1 135 ? -16.218 -0.855 0.081 1.00 74.75 135 SER A C 1
ATOM 1042 O O . SER A 1 135 ? -16.634 0.104 -0.568 1.00 74.75 135 SER A O 1
ATOM 1044 N N . ALA A 1 136 ? -16.965 -1.912 0.381 1.00 69.81 136 ALA A N 1
ATOM 1045 C CA . ALA A 1 136 ? -18.339 -2.066 -0.064 1.00 69.81 136 ALA A CA 1
ATOM 1046 C C . ALA A 1 136 ? -19.284 -2.389 1.094 1.00 69.81 136 ALA A C 1
ATOM 1048 O O . ALA A 1 136 ? -18.898 -3.031 2.074 1.00 69.81 136 ALA A O 1
ATOM 1049 N N . ASP A 1 137 ? -20.537 -1.968 0.929 1.00 64.44 137 ASP A N 1
ATOM 1050 C CA . ASP A 1 137 ? -21.624 -2.243 1.873 1.00 64.44 137 ASP A CA 1
ATOM 1051 C C . ASP A 1 137 ? -22.165 -3.681 1.710 1.00 64.44 137 ASP A C 1
ATOM 1053 O O . ASP A 1 137 ? -22.907 -4.173 2.554 1.00 64.44 137 ASP A O 1
ATOM 1057 N N . SER A 1 138 ? -21.812 -4.374 0.616 1.00 72.06 138 SER A N 1
ATOM 1058 C CA . SER A 1 138 ? -22.231 -5.754 0.348 1.00 72.06 138 SER A CA 1
ATOM 1059 C C . SER A 1 138 ? -21.040 -6.695 0.175 1.00 72.06 138 SER A C 1
ATOM 1061 O O . SER A 1 138 ? -20.049 -6.345 -0.467 1.00 72.06 138 SER A O 1
ATOM 1063 N N . GLU A 1 139 ? -21.162 -7.924 0.684 1.00 70.94 139 GLU A N 1
ATOM 1064 C CA . GLU A 1 139 ? -20.105 -8.944 0.584 1.00 70.94 139 GLU A CA 1
ATOM 1065 C C . GLU A 1 139 ? -19.726 -9.250 -0.874 1.00 70.94 139 GLU A C 1
ATOM 1067 O O . GLU A 1 139 ? -18.551 -9.367 -1.199 1.00 70.94 139 GLU A O 1
ATOM 1072 N N . ASN A 1 140 ? -20.706 -9.309 -1.784 1.00 74.56 140 ASN A N 1
ATOM 1073 C CA . ASN A 1 140 ? -20.453 -9.590 -3.204 1.00 74.56 140 ASN A CA 1
ATOM 1074 C C . ASN A 1 140 ? -19.602 -8.514 -3.888 1.00 74.56 140 ASN A C 1
ATOM 1076 O O . ASN A 1 140 ? -18.844 -8.816 -4.807 1.00 74.56 140 ASN A O 1
ATOM 1080 N N . GLU A 1 141 ? -19.758 -7.258 -3.478 1.00 69.19 141 GLU A N 1
ATOM 1081 C CA . GLU A 1 141 ? -18.986 -6.149 -4.024 1.00 69.19 141 GLU A CA 1
ATOM 1082 C C . GLU A 1 141 ? -17.607 -6.061 -3.354 1.00 69.19 141 GLU A C 1
ATOM 1084 O O . GLU A 1 141 ? -16.625 -5.799 -4.041 1.00 69.19 141 GLU A O 1
ATOM 1089 N N . ALA A 1 142 ? -17.504 -6.415 -2.068 1.00 69.69 142 ALA A N 1
ATOM 1090 C CA . ALA A 1 142 ? -16.230 -6.530 -1.355 1.00 69.69 142 ALA A CA 1
ATOM 1091 C C . ALA A 1 142 ? -15.308 -7.626 -1.930 1.00 69.69 142 ALA A C 1
ATOM 1093 O O . ALA A 1 142 ? -14.089 -7.502 -1.845 1.00 69.69 142 ALA A O 1
ATOM 1094 N N . LEU A 1 143 ? -15.867 -8.660 -2.576 1.00 70.31 143 LEU A N 1
ATOM 1095 C CA . LEU A 1 143 ? -15.096 -9.687 -3.296 1.00 70.31 143 LEU A CA 1
ATOM 1096 C C . LEU A 1 143 ? -14.398 -9.161 -4.564 1.00 70.31 143 LEU A C 1
ATOM 1098 O O . LEU A 1 143 ? -13.589 -9.877 -5.158 1.00 70.31 143 LEU A O 1
ATOM 1102 N N . ARG A 1 144 ? -14.701 -7.937 -5.020 1.00 80.75 144 ARG A N 1
ATOM 1103 C CA . ARG A 1 144 ? -14.027 -7.342 -6.179 1.00 80.75 144 ARG A CA 1
ATOM 1104 C C . ARG A 1 144 ? -12.635 -6.871 -5.773 1.00 80.75 144 ARG A C 1
ATOM 1106 O O . ARG A 1 144 ? -12.453 -5.815 -5.165 1.00 80.75 144 ARG A O 1
ATOM 1113 N N . TYR A 1 145 ? -11.649 -7.671 -6.151 1.00 84.94 145 TYR A N 1
ATOM 1114 C CA . TYR A 1 145 ? -10.239 -7.379 -5.957 1.00 84.94 145 TYR A CA 1
ATOM 1115 C C . TYR A 1 145 ? -9.754 -6.348 -6.993 1.00 84.94 145 TYR A C 1
ATOM 1117 O O . TYR A 1 145 ? -9.208 -6.700 -8.033 1.00 84.94 145 TYR A O 1
ATOM 1125 N N . GLU A 1 146 ? -10.034 -5.067 -6.745 1.00 90.88 146 GLU A N 1
ATOM 1126 C CA . GLU A 1 146 ? -9.715 -3.965 -7.677 1.00 90.88 146 GLU A CA 1
ATOM 1127 C C . GLU A 1 146 ? -8.667 -2.996 -7.140 1.00 90.88 146 GLU A C 1
ATOM 1129 O O . GLU A 1 146 ? -8.150 -2.160 -7.883 1.00 90.88 146 GLU A O 1
ATOM 1134 N N . THR A 1 147 ? -8.372 -3.070 -5.846 1.00 93.12 147 THR A N 1
ATOM 1135 C CA . THR A 1 147 ? -7.433 -2.164 -5.192 1.00 93.12 147 THR A CA 1
ATOM 1136 C C . THR A 1 147 ? -6.644 -2.868 -4.108 1.00 93.12 147 THR A C 1
ATOM 1138 O O . THR A 1 147 ? -7.179 -3.710 -3.393 1.00 93.12 147 THR A O 1
ATOM 1141 N N . VAL A 1 148 ? -5.395 -2.457 -3.929 1.00 95.00 148 VAL A N 1
ATOM 1142 C CA . VAL A 1 148 ? -4.597 -2.761 -2.740 1.00 95.00 148 VAL A CA 1
ATOM 1143 C C . VAL A 1 148 ? -4.344 -1.444 -2.028 1.00 95.00 148 VAL A C 1
ATOM 1145 O O . VAL A 1 148 ? -3.859 -0.485 -2.625 1.00 95.00 148 VAL A O 1
ATOM 1148 N N . THR A 1 149 ? -4.735 -1.371 -0.761 1.00 95.62 149 THR A N 1
ATOM 1149 C CA . THR A 1 149 ? -4.529 -0.191 0.077 1.00 95.62 149 THR A CA 1
ATOM 1150 C C . THR A 1 149 ? -3.318 -0.420 0.956 1.00 95.62 149 THR A C 1
ATOM 1152 O O . THR A 1 149 ? -3.309 -1.350 1.757 1.00 95.62 149 THR A O 1
ATOM 1155 N N . VAL A 1 150 ? -2.315 0.437 0.811 1.00 97.31 150 VAL A N 1
ATOM 1156 C CA . VAL A 1 150 ? -1.036 0.369 1.520 1.00 97.31 150 VAL A CA 1
ATOM 1157 C C . VAL A 1 150 ? -0.882 1.524 2.506 1.00 97.31 150 VAL A C 1
ATOM 1159 O O . VAL A 1 150 ? -1.466 2.597 2.335 1.00 97.31 150 VAL A O 1
ATOM 1162 N N . GLU A 1 151 ? -0.107 1.284 3.555 1.00 98.00 151 GLU A N 1
ATOM 1163 C CA . GLU A 1 151 ? 0.318 2.273 4.537 1.00 98.00 151 GLU A CA 1
ATOM 1164 C C . GLU A 1 151 ? 1.570 2.993 4.033 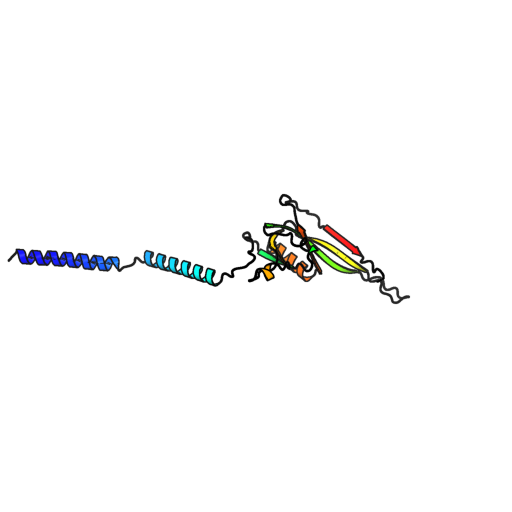1.00 98.00 151 GLU A C 1
ATOM 1166 O O . GLU A 1 151 ? 2.559 2.350 3.693 1.00 98.00 151 GLU A O 1
ATOM 1171 N N . VAL A 1 152 ? 1.528 4.323 3.989 1.00 98.06 152 VAL A N 1
ATOM 1172 C CA . VAL A 1 152 ? 2.596 5.163 3.434 1.00 98.06 152 VAL A CA 1
ATOM 1173 C C . VAL A 1 152 ? 2.862 6.375 4.319 1.00 98.06 152 VAL A C 1
ATOM 1175 O O . VAL A 1 152 ? 1.967 6.913 4.980 1.00 98.06 152 VAL A O 1
ATOM 1178 N N . THR A 1 153 ? 4.093 6.864 4.310 1.00 98.00 153 THR A N 1
ATOM 1179 C CA . THR A 1 153 ? 4.436 8.200 4.803 1.00 98.00 153 THR A CA 1
ATOM 1180 C C . THR A 1 153 ? 3.888 9.282 3.857 1.00 98.00 153 THR A C 1
ATOM 1182 O O . THR A 1 153 ? 3.518 8.998 2.714 1.00 98.00 153 THR A O 1
ATOM 1185 N N . PRO A 1 154 ? 3.807 10.556 4.290 1.00 97.75 154 PRO A N 1
ATOM 1186 C CA . PRO A 1 154 ? 3.437 11.654 3.396 1.00 97.75 154 PRO A CA 1
ATOM 1187 C C . PRO A 1 154 ? 4.308 11.753 2.142 1.00 97.75 154 PRO A C 1
ATOM 1189 O O . PRO A 1 154 ? 3.793 12.082 1.079 1.00 97.75 154 PRO A O 1
ATOM 1192 N N . GLU A 1 155 ? 5.608 11.495 2.276 1.00 96.81 155 GLU A N 1
ATOM 1193 C CA . GLU A 1 155 ? 6.583 11.611 1.190 1.00 96.81 155 GLU A CA 1
ATOM 1194 C C . GLU A 1 155 ? 6.387 10.481 0.172 1.00 96.81 155 GLU A C 1
ATOM 1196 O O . GLU A 1 155 ? 6.164 10.763 -1.006 1.00 96.81 155 GLU A O 1
ATOM 1201 N N . GLU A 1 156 ? 6.320 9.230 0.641 1.00 96.50 156 GLU A N 1
ATOM 1202 C CA . GLU A 1 156 ? 6.017 8.058 -0.197 1.00 96.50 156 GLU A CA 1
ATOM 1203 C C . GLU A 1 156 ? 4.658 8.195 -0.889 1.00 96.50 156 GLU A C 1
ATOM 1205 O O . GLU A 1 156 ? 4.521 7.874 -2.064 1.00 96.50 156 GLU A O 1
ATOM 1210 N N . GLY A 1 157 ? 3.646 8.721 -0.190 1.00 96.25 157 GLY A N 1
ATOM 1211 C CA . GLY A 1 157 ? 2.329 8.964 -0.774 1.00 96.25 157 GLY A CA 1
ATOM 1212 C C . GLY A 1 157 ? 2.364 9.980 -1.919 1.00 96.25 157 GLY A C 1
ATOM 1213 O O . GLY A 1 157 ? 1.663 9.809 -2.914 1.00 96.25 157 GLY A O 1
ATOM 1214 N N . VAL A 1 158 ? 3.182 11.032 -1.823 1.00 95.44 158 VAL A N 1
ATOM 1215 C CA . VAL A 1 158 ? 3.340 12.000 -2.920 1.00 95.44 158 VAL A CA 1
ATOM 1216 C C . VAL A 1 158 ? 4.040 11.350 -4.111 1.00 95.44 158 VAL A C 1
ATOM 1218 O O . VAL A 1 158 ? 3.575 11.510 -5.240 1.00 95.44 158 VAL A O 1
ATOM 1221 N N . GLU A 1 159 ? 5.103 10.586 -3.875 1.00 93.38 159 GLU A N 1
ATOM 1222 C CA . GLU A 1 159 ? 5.833 9.871 -4.926 1.00 93.38 159 GLU A CA 1
ATOM 1223 C C . GLU A 1 159 ? 4.950 8.832 -5.634 1.00 93.38 159 GLU A C 1
ATOM 1225 O O . GLU A 1 159 ? 4.812 8.861 -6.859 1.00 93.38 159 GLU A O 1
ATOM 1230 N N . LEU A 1 160 ? 4.242 7.996 -4.870 1.00 94.06 160 LEU A N 1
ATOM 1231 C CA . LEU A 1 160 ? 3.277 7.037 -5.405 1.00 94.06 160 LEU A CA 1
ATOM 1232 C C . LEU A 1 160 ? 2.141 7.716 -6.168 1.00 94.06 160 LEU A C 1
ATOM 1234 O O . LEU A 1 160 ? 1.681 7.174 -7.169 1.00 94.06 160 LEU A O 1
ATOM 1238 N N . SER A 1 161 ? 1.690 8.902 -5.743 1.00 93.06 161 SER A N 1
ATOM 1239 C CA . SER A 1 161 ? 0.644 9.633 -6.470 1.00 93.06 161 SER A CA 1
ATOM 1240 C C . SER A 1 161 ? 1.085 10.064 -7.870 1.00 93.06 161 SER A C 1
ATOM 1242 O O . SER A 1 161 ? 0.256 10.110 -8.781 1.00 93.06 161 SER A O 1
ATOM 1244 N N . LEU A 1 162 ? 2.377 10.363 -8.048 1.00 91.25 162 LEU A N 1
ATOM 1245 C CA . LEU A 1 162 ? 2.943 10.703 -9.348 1.00 91.25 162 LEU A CA 1
ATOM 1246 C C . LEU A 1 162 ? 3.027 9.453 -10.224 1.00 91.25 162 LEU A C 1
ATOM 1248 O O . LEU A 1 162 ? 2.509 9.451 -11.339 1.00 91.25 162 LEU A O 1
ATOM 1252 N N . ALA A 1 163 ? 3.558 8.359 -9.673 1.00 89.88 163 ALA A N 1
ATOM 1253 C CA . ALA A 1 163 ? 3.589 7.074 -10.360 1.00 89.88 163 ALA A CA 1
ATOM 1254 C C . ALA A 1 163 ? 2.176 6.624 -10.773 1.00 89.88 163 ALA A C 1
ATOM 1256 O O . ALA A 1 163 ? 1.955 6.242 -11.913 1.00 89.88 163 ALA A O 1
ATOM 1257 N N . ALA A 1 164 ? 1.173 6.763 -9.904 1.00 88.12 164 ALA A N 1
ATOM 1258 C CA . ALA A 1 164 ? -0.195 6.322 -10.196 1.00 88.12 164 ALA A CA 1
ATOM 1259 C C . ALA A 1 164 ? -0.870 7.113 -11.318 1.00 88.12 164 ALA A C 1
ATOM 1261 O O . ALA A 1 164 ? -1.867 6.659 -11.880 1.00 88.12 164 ALA A O 1
ATOM 1262 N N . LYS A 1 165 ? -0.359 8.307 -11.619 1.00 85.81 165 LYS A N 1
ATOM 1263 C CA . LYS A 1 165 ? -0.861 9.154 -12.692 1.00 85.81 165 LYS A CA 1
ATOM 1264 C C . LYS A 1 165 ? -0.164 8.887 -14.023 1.00 85.81 165 LYS A C 1
ATOM 1266 O O . LYS A 1 165 ? -0.825 8.962 -15.057 1.00 85.81 165 LYS A O 1
ATOM 1271 N N . ASP A 1 166 ? 1.138 8.627 -13.980 1.00 77.38 166 ASP A N 1
ATOM 1272 C CA . ASP A 1 166 ? 1.994 8.581 -15.167 1.00 77.38 166 ASP A CA 1
ATOM 1273 C C . ASP A 1 166 ? 2.211 7.153 -15.700 1.00 77.38 166 ASP A C 1
ATOM 1275 O O . ASP A 1 166 ? 2.664 6.985 -16.828 1.00 77.38 166 ASP A O 1
ATOM 1279 N N . GLN A 1 167 ? 1.904 6.129 -14.902 1.00 77.25 167 GLN A N 1
ATOM 1280 C CA . GLN A 1 167 ? 2.218 4.729 -15.192 1.00 77.25 167 GLN A CA 1
ATOM 1281 C C . GLN A 1 167 ? 0.987 3.962 -15.691 1.00 77.25 167 GLN A C 1
ATOM 1283 O O . GLN A 1 167 ? -0.147 4.237 -15.289 1.00 77.25 167 GLN A O 1
ATOM 1288 N N . ASP A 1 168 ? 1.218 2.953 -16.533 1.00 81.12 168 ASP A N 1
ATOM 1289 C CA . ASP A 1 168 ? 0.169 2.124 -17.139 1.00 81.12 168 ASP A CA 1
ATOM 1290 C C . ASP A 1 168 ? -0.482 1.166 -16.120 1.00 81.12 168 ASP A C 1
ATOM 1292 O O . ASP A 1 168 ? -1.605 0.694 -16.318 1.00 81.12 168 ASP A O 1
ATOM 1296 N N . GLY A 1 169 ? 0.205 0.896 -15.006 1.00 85.75 169 GLY A N 1
ATOM 1297 C CA . GLY A 1 169 ? -0.286 0.069 -13.910 1.00 85.75 169 GLY A CA 1
ATOM 1298 C C . GLY A 1 169 ? 0.799 -0.284 -12.895 1.00 85.75 169 GLY A C 1
ATOM 1299 O O . GLY A 1 169 ? 1.966 0.090 -13.039 1.00 85.75 169 GLY A O 1
ATOM 1300 N N . PHE A 1 170 ? 0.398 -1.036 -11.871 1.00 94.12 170 PHE A N 1
ATOM 1301 C CA . PHE A 1 170 ? 1.279 -1.508 -10.806 1.00 94.12 170 PHE A CA 1
ATOM 1302 C C . PHE A 1 170 ? 1.230 -3.023 -10.698 1.00 94.12 170 PHE A C 1
ATOM 1304 O O . PHE A 1 170 ? 0.154 -3.602 -10.787 1.00 94.12 170 PHE A O 1
ATOM 1311 N N . TYR A 1 171 ? 2.373 -3.650 -10.433 1.00 95.50 171 TYR A N 1
ATOM 1312 C CA . TYR A 1 171 ? 2.424 -5.011 -9.911 1.00 95.50 171 TYR A CA 1
ATOM 1313 C C . TYR A 1 171 ? 2.907 -4.987 -8.470 1.00 95.50 171 TYR A C 1
ATOM 1315 O O . TYR A 1 171 ? 3.845 -4.272 -8.121 1.00 95.50 171 TYR A O 1
ATOM 1323 N N . PHE A 1 172 ? 2.291 -5.827 -7.657 1.00 97.19 172 PHE A N 1
ATOM 1324 C CA . PHE A 1 172 ? 2.673 -6.078 -6.285 1.00 97.19 172 PHE A CA 1
ATOM 1325 C C . PHE A 1 172 ? 3.512 -7.346 -6.221 1.00 97.19 172 PHE A C 1
ATOM 1327 O O . PHE A 1 172 ? 3.146 -8.375 -6.791 1.00 97.19 172 PHE A O 1
ATOM 1334 N N . MET A 1 173 ? 4.624 -7.290 -5.496 1.00 97.19 173 MET A N 1
ATOM 1335 C CA . MET A 1 173 ? 5.368 -8.489 -5.119 1.00 97.19 173 MET A CA 1
ATOM 1336 C C . MET A 1 173 ? 5.104 -8.750 -3.643 1.00 97.19 173 MET A C 1
ATOM 1338 O O . MET A 1 173 ? 5.490 -7.950 -2.795 1.00 97.19 173 MET A O 1
ATOM 1342 N N . LEU A 1 174 ? 4.403 -9.844 -3.349 1.00 97.75 174 LEU A N 1
ATOM 1343 C CA . LEU A 1 174 ? 4.133 -10.266 -1.978 1.00 97.75 174 LEU A CA 1
ATOM 1344 C C . LEU A 1 174 ? 5.429 -10.761 -1.333 1.00 97.75 174 LEU A C 1
ATOM 1346 O O . LEU A 1 174 ? 6.093 -11.646 -1.880 1.00 97.75 174 LEU A O 1
ATOM 1350 N N . ARG A 1 175 ? 5.781 -10.175 -0.189 1.00 97.06 175 ARG A N 1
ATOM 1351 C CA . ARG A 1 175 ? 6.961 -10.551 0.585 1.00 97.06 175 ARG A CA 1
ATOM 1352 C C . ARG A 1 175 ? 6.671 -11.739 1.486 1.00 97.06 175 ARG A C 1
ATOM 1354 O O . ARG A 1 175 ? 5.532 -11.984 1.879 1.00 97.06 175 ARG A O 1
ATOM 1361 N N . ASP A 1 176 ? 7.737 -12.441 1.838 1.00 96.31 176 ASP A N 1
ATOM 1362 C CA . ASP A 1 176 ? 7.709 -13.355 2.972 1.00 96.31 176 ASP A CA 1
ATOM 1363 C C . ASP A 1 176 ? 7.537 -12.563 4.282 1.00 96.31 176 ASP A C 1
ATOM 1365 O O . ASP A 1 176 ? 8.038 -11.443 4.400 1.00 96.31 176 ASP A O 1
ATOM 1369 N N . GLU A 1 177 ? 6.842 -13.132 5.270 1.00 91.50 177 GLU A N 1
ATOM 1370 C CA . GLU A 1 177 ? 6.572 -12.457 6.549 1.00 91.50 177 GLU A CA 1
ATOM 1371 C C . GLU A 1 177 ? 7.854 -12.091 7.318 1.00 91.50 177 GLU A C 1
ATOM 1373 O O . GLU A 1 177 ? 7.854 -11.135 8.097 1.00 91.50 177 GLU A O 1
ATOM 1378 N N . GLU A 1 178 ? 8.948 -12.834 7.114 1.00 92.50 178 GLU A N 1
ATOM 1379 C CA . GLU A 1 178 ? 10.229 -12.603 7.786 1.00 92.50 178 GLU A CA 1
ATOM 1380 C C . GLU A 1 178 ? 11.177 -11.685 6.982 1.00 92.50 178 GLU A C 1
ATOM 1382 O O . GLU A 1 178 ? 12.238 -11.300 7.489 1.00 92.50 178 GLU A O 1
ATOM 1387 N N . ASP A 1 179 ? 10.817 -11.296 5.750 1.00 92.50 179 ASP A N 1
ATOM 1388 C CA . ASP A 1 179 ? 11.661 -10.482 4.866 1.00 92.50 179 ASP A CA 1
ATOM 1389 C C . ASP A 1 179 ? 11.465 -8.967 5.052 1.00 92.50 179 ASP A C 1
ATOM 1391 O O . ASP A 1 179 ? 10.712 -8.295 4.343 1.00 92.50 179 ASP A O 1
ATOM 1395 N N . GLY A 1 180 ? 12.233 -8.412 5.989 1.00 88.75 180 GLY A N 1
ATOM 1396 C CA . GLY A 1 180 ? 12.368 -6.966 6.193 1.00 88.75 180 GLY A CA 1
ATOM 1397 C C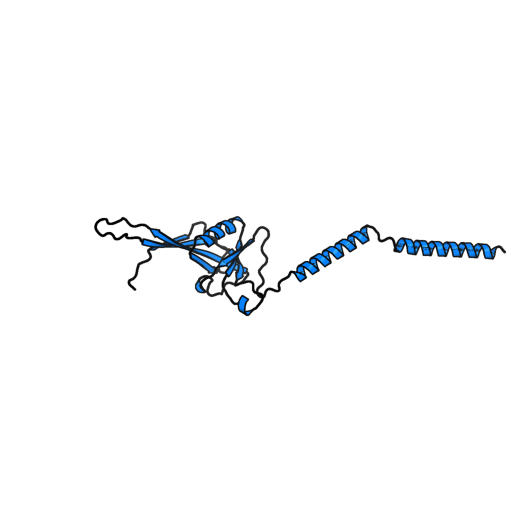 . GLY A 1 180 ? 13.516 -6.320 5.411 1.00 88.75 180 GLY A C 1
ATOM 1398 O O . GLY A 1 180 ? 13.995 -5.259 5.812 1.00 88.75 180 GLY A O 1
ATOM 1399 N N . THR A 1 181 ? 14.052 -6.965 4.368 1.00 92.69 181 THR A N 1
ATOM 1400 C CA . THR A 1 181 ? 15.198 -6.415 3.630 1.00 92.69 181 THR A CA 1
ATOM 1401 C C . THR A 1 181 ? 14.763 -5.372 2.605 1.00 92.69 181 THR A C 1
ATOM 1403 O O . THR A 1 181 ? 13.727 -5.494 1.953 1.00 92.69 181 THR A O 1
ATOM 1406 N N . THR A 1 182 ? 15.556 -4.317 2.449 1.00 91.12 182 THR A N 1
ATOM 1407 C CA . THR A 1 182 ? 15.338 -3.291 1.426 1.00 91.12 182 THR A CA 1
ATOM 1408 C C . THR A 1 182 ? 16.619 -3.062 0.644 1.00 91.12 182 THR A C 1
ATOM 1410 O O . THR A 1 182 ? 17.732 -3.199 1.160 1.00 91.12 182 THR A O 1
ATOM 1413 N N . LEU A 1 183 ? 16.457 -2.754 -0.636 1.00 90.12 183 LEU A N 1
ATOM 1414 C CA . LEU A 1 183 ? 17.555 -2.469 -1.545 1.00 90.12 183 LEU A CA 1
ATOM 1415 C C . LEU A 1 183 ? 17.746 -0.958 -1.662 1.00 90.12 183 LEU A C 1
ATOM 1417 O O . LEU A 1 183 ? 16.782 -0.229 -1.883 1.00 90.12 183 LEU A O 1
ATOM 1421 N N . GLU A 1 184 ? 18.993 -0.498 -1.539 1.00 86.56 184 GLU A N 1
ATOM 1422 C CA . GLU A 1 184 ? 19.348 0.915 -1.745 1.00 86.56 184 GLU A CA 1
ATOM 1423 C C . GLU A 1 184 ? 19.464 1.277 -3.235 1.00 86.56 184 GLU A C 1
ATOM 1425 O O . GLU A 1 184 ? 19.320 2.438 -3.616 1.00 86.56 184 GLU A O 1
ATOM 1430 N N . GLU A 1 185 ? 19.755 0.292 -4.087 1.00 87.62 185 GLU A N 1
ATOM 1431 C CA . GLU A 1 185 ? 19.906 0.499 -5.524 1.00 87.62 185 GLU A CA 1
ATOM 1432 C C . GLU A 1 185 ? 18.542 0.471 -6.220 1.00 87.62 185 GLU A C 1
ATOM 1434 O O . GLU A 1 185 ? 17.735 -0.436 -6.005 1.00 87.62 185 GLU A O 1
ATOM 1439 N N . ARG A 1 186 ? 18.298 1.457 -7.091 1.00 85.44 186 ARG A N 1
ATOM 1440 C CA . ARG A 1 186 ? 17.109 1.469 -7.950 1.00 85.44 186 ARG A CA 1
ATOM 1441 C C . ARG A 1 186 ? 17.184 0.303 -8.927 1.00 85.44 186 ARG A C 1
ATOM 1443 O O . ARG A 1 186 ? 18.132 0.206 -9.705 1.00 85.44 186 ARG A O 1
ATOM 1450 N N . ILE A 1 187 ? 16.160 -0.544 -8.920 1.00 92.62 187 ILE A N 1
ATOM 1451 C CA . ILE A 1 187 ? 15.995 -1.604 -9.912 1.00 92.62 187 ILE A CA 1
ATOM 1452 C C . ILE A 1 187 ? 15.073 -1.090 -11.009 1.00 92.62 187 ILE A C 1
ATOM 1454 O O . ILE A 1 187 ? 13.884 -0.876 -10.772 1.00 92.62 187 ILE A O 1
ATOM 1458 N N . ASN A 1 188 ? 15.610 -0.957 -12.221 1.00 93.69 188 ASN A N 1
ATOM 1459 C CA . ASN A 1 188 ? 14.824 -0.746 -13.426 1.00 93.69 188 ASN A CA 1
ATOM 1460 C C . ASN A 1 188 ? 15.251 -1.714 -14.539 1.00 93.69 188 ASN A C 1
ATOM 1462 O O . ASN A 1 188 ? 16.416 -2.095 -14.664 1.00 93.69 188 ASN A O 1
ATOM 1466 N N . ILE A 1 189 ? 14.286 -2.165 -15.335 1.00 93.31 189 ILE A N 1
ATOM 1467 C CA . ILE A 1 189 ? 14.528 -3.040 -16.483 1.00 93.31 189 ILE A CA 1
ATOM 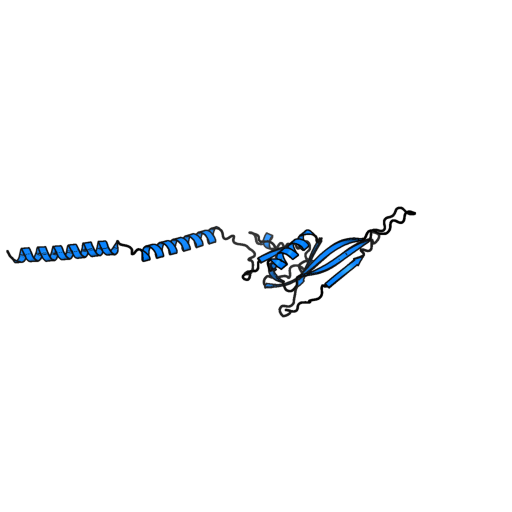1468 C C . ILE A 1 189 ? 13.756 -2.480 -17.669 1.00 93.31 189 ILE A C 1
ATOM 1470 O O . ILE A 1 189 ? 12.528 -2.454 -17.648 1.00 93.31 189 ILE A O 1
ATOM 1474 N N . THR A 1 190 ? 14.477 -2.094 -18.719 1.00 92.44 190 THR A N 1
ATOM 1475 C CA . THR A 1 190 ? 13.900 -1.592 -19.973 1.00 92.44 190 THR A CA 1
ATOM 1476 C C . THR A 1 190 ? 14.125 -2.595 -21.098 1.00 92.44 190 THR A C 1
ATOM 1478 O O . THR A 1 190 ? 15.209 -3.171 -21.229 1.00 92.44 190 THR A O 1
ATOM 1481 N N . ARG A 1 191 ? 13.107 -2.807 -21.936 1.00 90.00 191 ARG A N 1
ATOM 1482 C CA . ARG A 1 191 ? 13.215 -3.637 -23.143 1.00 90.00 191 ARG A CA 1
ATOM 1483 C C . ARG A 1 191 ? 12.436 -3.037 -24.318 1.00 90.00 191 ARG A C 1
ATOM 1485 O O . ARG A 1 191 ? 11.357 -2.495 -24.093 1.00 90.00 191 ARG A O 1
ATOM 1492 N N . PRO A 1 192 ? 12.905 -3.205 -25.565 1.00 86.88 192 PRO A N 1
ATOM 1493 C CA . PRO A 1 192 ? 12.131 -2.821 -26.737 1.00 86.88 192 PRO A CA 1
ATOM 1494 C C . PRO A 1 192 ? 10.946 -3.767 -26.959 1.00 86.88 192 PRO A C 1
ATOM 1496 O O . PRO A 1 192 ? 11.057 -4.992 -26.807 1.00 86.88 192 PRO A O 1
ATOM 1499 N N . VAL A 1 193 ? 9.810 -3.205 -27.360 1.00 83.25 193 VAL A N 1
ATOM 1500 C CA . VAL A 1 193 ? 8.627 -3.948 -27.789 1.00 83.25 193 VAL A CA 1
ATOM 1501 C C . VAL A 1 193 ? 8.866 -4.423 -29.220 1.00 83.25 193 VAL A C 1
ATOM 1503 O O . VAL A 1 193 ? 8.766 -3.676 -30.190 1.00 83.25 193 VAL A O 1
ATOM 1506 N N . MET A 1 194 ? 9.208 -5.703 -29.368 1.00 76.81 194 MET A N 1
ATOM 1507 C CA . MET A 1 194 ? 9.310 -6.333 -30.684 1.00 76.81 194 MET A CA 1
ATOM 1508 C C . MET A 1 194 ? 7.923 -6.337 -31.338 1.00 76.81 194 MET A C 1
ATOM 1510 O O . MET A 1 194 ? 7.033 -7.070 -30.899 1.00 76.81 194 MET A O 1
ATOM 1514 N N . LYS A 1 195 ? 7.736 -5.543 -32.397 1.00 63.78 195 LYS A N 1
ATOM 1515 C CA . LYS A 1 195 ? 6.511 -5.526 -33.206 1.00 63.78 195 LYS A CA 1
ATOM 1516 C C . LYS A 1 195 ? 6.406 -6.842 -33.989 1.00 63.78 195 LYS A C 1
ATOM 1518 O O . LYS A 1 195 ? 6.829 -6.940 -35.134 1.00 63.78 195 LYS A O 1
ATOM 1523 N N . GLY A 1 196 ? 5.921 -7.894 -33.334 1.00 54.50 196 GLY A N 1
ATOM 1524 C CA . GLY A 1 196 ? 5.667 -9.185 -33.966 1.00 54.50 196 GLY A CA 1
ATOM 1525 C C . GLY A 1 196 ? 4.481 -9.080 -34.923 1.00 54.50 196 GLY A C 1
ATOM 1526 O O . GLY A 1 196 ? 3.404 -8.649 -34.509 1.00 54.50 196 GLY A O 1
ATOM 1527 N N . GLU A 1 197 ? 4.691 -9.459 -36.187 1.00 43.47 197 GLU A N 1
ATOM 1528 C CA . GLU A 1 197 ? 3.646 -9.636 -37.202 1.00 43.47 197 GLU A CA 1
ATOM 1529 C C . GLU A 1 197 ? 2.450 -10.397 -36.597 1.00 43.47 197 GLU A C 1
ATOM 1531 O O . GLU A 1 197 ? 2.590 -11.539 -36.151 1.00 43.47 197 GLU A O 1
ATOM 1536 N N . ARG A 1 198 ? 1.288 -9.737 -36.535 1.00 40.16 198 ARG A N 1
ATOM 1537 C CA . ARG A 1 198 ? -0.001 -10.379 -36.247 1.00 40.16 198 ARG A CA 1
ATOM 1538 C C . ARG A 1 198 ? -0.613 -10.905 -37.534 1.00 40.16 198 ARG A C 1
ATOM 1540 O O . ARG A 1 198 ? -0.503 -10.191 -38.555 1.00 40.16 198 ARG A O 1
#

Secondary structure (DSSP, 8-state):
-HHHHHHHHHHHHHHHHHHHHHHHTTS--HHHHHHHHHHHHHHHHHHHHHHH----SSPPPPPPTT-EEEEEE-SSGGGGGGGT--TT-EEEEEEEEEEEEPPP-BTTTTB---EEEEEEEEEEEEEEEEEES---SSHHHHT---EEEEEE-HHHHHHHHHHHHHSSEEEEEEPPTT-----SS--EEEEE------

Sequence (198 aa):
MKKIWIASLITGMIAAVLIYSAFVTNITSPEEAEEAEQEQAAAEEQEMEEAYAREKANPIVEIEEGKRAMSLRVANPEEGVSGYIEPKDRVDVVAYYTDIEEGEEDEEKGESSDTELLTAELIMQDLKVLASGISADSENEALRYETVTVEVTPEEGVELSLAAKDQDGFYFMLRDEEDGTTLEERINITRPVMKGER

Organism: NCBI:txid1667239

Radius of gyration: 35.07 Å; chains: 1; bounding box: 67×40×129 Å

InterPro domains:
  IPR031571 Flp pilus assembly protein RcpC/CpaB domain [PF16976] (63-165)